Protein AF-A0A817TRG4-F1 (afdb_monomer_lite)

Secondary structure (DSSP, 8-state):
-HHHHHHHHHHHHHHHHHHHHHHHHHHHHHHHHHHHHHHHHHHSSHHHHHHHHHHHHHHHHHHHHHHHHHHHHHHHHHHHHHHHHHHHHHHHHHHHHHTSS--HHHHHHHHHHHHHHHHHHHHHHHHHHHHHHHHHHHHHHHHHHHHHHHHHHHHHHHHHHHHHHHHHHHHHHHHHHHHHHHHHHHHHHHHHHHHHHHHTT----S--SHHHHHHHHHHHHHHHHHHHHHHHHHHHH-GGGHHHHHHHHHHHHHHHHHHHHS-----

Organism: NCBI:txid392032

Structure (mmCIF, N/CA/C/O backbone):
data_AF-A0A817TRG4-F1
#
_entry.id   AF-A0A817TRG4-F1
#
loop_
_atom_site.group_PDB
_atom_site.id
_atom_site.type_symbol
_atom_site.label_atom_id
_atom_site.label_alt_id
_atom_site.label_comp_id
_atom_site.label_asym_id
_atom_site.label_entity_id
_atom_site.label_seq_id
_atom_site.pdbx_PDB_ins_code
_atom_site.Cartn_x
_atom_site.Cartn_y
_atom_site.Cartn_z
_atom_site.occupancy
_atom_site.B_iso_or_equiv
_atom_site.auth_seq_id
_atom_site.auth_comp_id
_atom_site.auth_asym_id
_atom_site.auth_atom_id
_atom_site.pdbx_PDB_model_num
ATOM 1 N N . MET A 1 1 ? 25.490 7.083 -50.300 1.00 56.09 1 MET A N 1
ATOM 2 C CA . MET A 1 1 ? 26.191 7.504 -49.063 1.00 56.09 1 MET A CA 1
ATOM 3 C C . MET A 1 1 ? 25.331 8.411 -48.185 1.00 56.09 1 MET A C 1
ATOM 5 O O . MET A 1 1 ? 25.447 8.331 -46.971 1.00 56.09 1 MET A O 1
ATOM 9 N N . GLU A 1 2 ? 24.409 9.188 -48.754 1.00 65.12 2 GLU A N 1
ATOM 10 C CA . GLU A 1 2 ? 23.577 10.146 -48.005 1.00 65.12 2 GLU A CA 1
ATOM 11 C C . GLU A 1 2 ? 22.639 9.513 -46.962 1.00 65.12 2 GLU A C 1
ATOM 13 O O . GLU A 1 2 ? 22.573 10.005 -45.844 1.00 65.12 2 GLU A O 1
ATOM 18 N N . GLY A 1 3 ? 21.996 8.375 -47.255 1.00 79.38 3 GLY A N 1
ATOM 19 C CA . GLY A 1 3 ? 21.096 7.727 -46.283 1.00 79.38 3 GLY A CA 1
ATOM 20 C C . GLY A 1 3 ? 21.792 7.198 -45.019 1.00 79.38 3 GLY A C 1
ATOM 21 O O . GLY A 1 3 ? 21.270 7.350 -43.929 1.00 79.38 3 GLY A O 1
ATOM 22 N N . GLN A 1 4 ? 23.011 6.655 -45.135 1.00 77.00 4 GLN A N 1
ATOM 23 C CA . GLN A 1 4 ? 23.788 6.220 -43.957 1.00 77.00 4 GLN A CA 1
ATOM 24 C C . GLN A 1 4 ? 24.283 7.412 -43.132 1.00 77.00 4 GLN A C 1
ATOM 26 O O . GLN A 1 4 ? 24.349 7.333 -41.911 1.00 77.00 4 GLN A O 1
ATOM 31 N N . LEU A 1 5 ? 24.610 8.526 -43.794 1.00 81.50 5 LEU A N 1
ATOM 32 C CA . LEU A 1 5 ? 24.930 9.778 -43.113 1.00 81.50 5 LEU A CA 1
ATOM 33 C C . LEU A 1 5 ? 23.709 10.349 -42.383 1.00 81.50 5 LEU A C 1
ATOM 35 O O . LEU A 1 5 ? 23.876 10.922 -41.311 1.00 81.50 5 LEU A O 1
ATOM 39 N N . ALA A 1 6 ? 22.502 10.185 -42.930 1.00 88.88 6 ALA A N 1
ATOM 40 C CA . ALA A 1 6 ? 21.261 10.581 -42.271 1.00 88.88 6 ALA A CA 1
ATOM 41 C C . ALA A 1 6 ? 20.956 9.699 -41.049 1.00 88.88 6 ALA A C 1
ATOM 43 O O . ALA A 1 6 ? 20.702 10.234 -39.975 1.00 88.88 6 ALA A O 1
ATOM 44 N N . ASP A 1 7 ? 21.081 8.375 -41.172 1.00 89.19 7 ASP A N 1
ATOM 45 C CA . ASP A 1 7 ? 20.843 7.439 -40.065 1.00 89.19 7 ASP A CA 1
ATOM 46 C C . ASP A 1 7 ? 21.807 7.685 -38.893 1.00 89.19 7 ASP A C 1
ATOM 48 O O . ASP A 1 7 ? 21.381 7.786 -37.744 1.00 89.19 7 ASP A O 1
ATOM 52 N N . ILE A 1 8 ? 23.100 7.882 -39.184 1.00 91.31 8 ILE A N 1
ATOM 53 C CA . ILE A 1 8 ? 24.114 8.206 -38.166 1.00 91.31 8 ILE A CA 1
ATOM 54 C C . ILE A 1 8 ? 23.831 9.567 -37.516 1.00 91.31 8 ILE A C 1
ATOM 56 O O . ILE A 1 8 ? 24.078 9.746 -36.324 1.00 91.31 8 ILE A O 1
ATOM 60 N N . ARG A 1 9 ? 23.309 10.544 -38.270 1.00 91.75 9 ARG A N 1
ATOM 61 C CA . ARG A 1 9 ? 22.909 11.843 -37.706 1.00 91.75 9 ARG A CA 1
ATOM 62 C C . ARG A 1 9 ? 21.724 11.700 -36.757 1.00 91.75 9 ARG A C 1
ATOM 64 O O . ARG A 1 9 ? 21.787 12.253 -35.666 1.00 91.75 9 ARG A O 1
ATOM 71 N N . ILE A 1 10 ? 20.712 10.920 -37.128 1.00 94.06 10 ILE A N 1
ATOM 72 C CA . ILE A 1 10 ? 19.535 10.664 -36.289 1.00 94.06 10 ILE A CA 1
ATOM 73 C C . ILE A 1 10 ? 19.929 9.894 -35.023 1.00 94.06 10 ILE A C 1
ATOM 75 O O . ILE A 1 10 ? 19.506 10.244 -33.926 1.00 94.06 10 ILE A O 1
ATOM 79 N N . GLU A 1 11 ? 20.769 8.864 -35.140 1.00 93.81 11 GLU A N 1
ATOM 80 C CA . GLU A 1 11 ? 21.253 8.110 -33.980 1.00 93.81 11 GLU A CA 1
ATOM 81 C C . GLU A 1 11 ? 22.094 8.991 -33.052 1.00 93.81 11 GLU A C 1
ATOM 83 O O . GLU A 1 11 ? 21.906 8.964 -31.836 1.00 93.81 11 GLU A O 1
ATOM 88 N N . ARG A 1 12 ? 22.954 9.848 -33.617 1.00 94.69 12 ARG A N 1
ATOM 89 C CA . ARG A 1 12 ? 23.687 10.861 -32.853 1.00 94.69 12 ARG A CA 1
ATOM 90 C C . ARG A 1 12 ? 22.734 11.805 -32.120 1.00 94.69 12 ARG A C 1
ATOM 92 O O . ARG A 1 12 ? 22.958 12.069 -30.945 1.00 94.69 12 ARG A O 1
ATOM 99 N N . GLU A 1 13 ? 21.695 12.310 -32.776 1.00 95.75 13 GLU A N 1
ATOM 100 C CA . GLU A 1 13 ? 20.703 13.199 -32.156 1.00 95.75 13 GLU A CA 1
ATOM 101 C C . GLU A 1 13 ? 19.926 12.500 -31.033 1.00 95.75 13 GLU A C 1
ATOM 103 O O . GLU A 1 13 ? 19.762 13.072 -29.957 1.00 95.75 13 GLU A O 1
ATOM 108 N N . ASN A 1 14 ? 19.541 11.237 -31.223 1.00 95.44 14 ASN A N 1
ATOM 109 C CA . ASN A 1 14 ? 18.873 10.438 -30.195 1.00 95.44 14 ASN A CA 1
ATOM 110 C C . ASN A 1 14 ? 19.787 10.148 -28.997 1.00 95.44 14 ASN A C 1
ATOM 112 O O . ASN A 1 14 ? 19.352 10.241 -27.851 1.00 95.44 14 ASN A O 1
ATOM 116 N N . LEU A 1 15 ? 21.059 9.814 -29.236 1.00 95.62 15 LEU A N 1
ATOM 117 C CA . LEU A 1 15 ? 22.039 9.613 -28.166 1.00 95.62 15 LEU A CA 1
ATOM 118 C C . LEU A 1 15 ? 22.300 10.909 -27.398 1.00 95.62 15 LEU A C 1
ATOM 120 O O . LEU A 1 15 ? 22.398 10.872 -26.174 1.00 95.62 15 LEU A O 1
ATOM 124 N N . LEU A 1 16 ? 22.356 12.050 -28.090 1.00 96.31 16 LEU A N 1
ATOM 125 C CA . LEU A 1 16 ? 22.457 13.360 -27.449 1.00 96.31 16 LEU A CA 1
ATOM 126 C C . LEU A 1 16 ? 21.212 13.668 -26.605 1.00 96.31 16 LEU A C 1
ATOM 128 O O . LEU A 1 16 ? 21.353 14.120 -25.474 1.00 96.31 16 LEU A O 1
ATOM 132 N N . ALA A 1 17 ? 20.008 13.375 -27.101 1.00 96.19 17 ALA A N 1
ATOM 133 C CA . ALA A 1 17 ? 18.773 13.558 -26.339 1.00 96.19 17 ALA A CA 1
ATOM 134 C C . ALA A 1 17 ? 18.732 12.673 -25.080 1.00 96.19 17 ALA A C 1
ATOM 136 O O . ALA A 1 17 ? 18.403 13.153 -23.996 1.00 96.19 17 ALA A O 1
ATOM 137 N N . ASN A 1 18 ? 19.130 11.403 -25.202 1.00 95.81 18 ASN A N 1
ATOM 138 C CA . ASN A 1 18 ? 19.206 10.474 -24.074 1.00 95.81 18 ASN A CA 1
ATOM 139 C C . ASN A 1 18 ? 20.271 10.888 -23.052 1.00 95.81 18 ASN A C 1
ATOM 141 O O . ASN A 1 18 ? 20.043 10.754 -21.852 1.00 95.81 18 ASN A O 1
ATOM 145 N N . LEU A 1 19 ? 21.417 11.403 -23.510 1.00 97.25 19 LEU A N 1
ATOM 146 C CA . LEU A 1 19 ? 22.462 11.927 -22.634 1.00 97.25 19 LEU A CA 1
ATOM 147 C C . LEU A 1 19 ? 21.944 13.121 -21.825 1.00 97.25 19 LEU A C 1
ATOM 149 O O . LEU A 1 19 ? 22.063 13.116 -20.605 1.00 97.25 19 LEU A O 1
ATOM 153 N N . VAL A 1 20 ? 21.300 14.087 -22.487 1.00 97.75 20 VAL A N 1
ATOM 154 C CA . VAL A 1 20 ? 20.698 15.253 -21.821 1.00 97.75 20 VAL A CA 1
ATOM 155 C C . VAL A 1 20 ? 19.635 14.826 -20.804 1.00 97.75 20 VAL A C 1
ATOM 157 O O . VAL A 1 20 ? 19.532 15.411 -19.726 1.00 97.75 20 VAL A O 1
ATOM 160 N N . GLU A 1 21 ? 18.838 13.802 -21.107 1.00 96.94 21 GLU A N 1
ATOM 161 C CA . GLU A 1 21 ? 17.842 13.292 -20.162 1.00 96.94 21 GLU A CA 1
ATOM 162 C C . GLU A 1 21 ? 18.486 12.586 -18.958 1.00 96.94 21 GLU A C 1
ATOM 164 O O . GLU A 1 21 ? 18.075 12.809 -17.819 1.00 96.94 21 GLU A O 1
ATOM 169 N N . ALA A 1 22 ? 19.542 11.799 -19.176 1.00 96.94 22 ALA A N 1
ATOM 170 C CA . ALA A 1 22 ? 20.312 11.193 -18.093 1.00 96.94 22 ALA A CA 1
ATOM 171 C C . ALA A 1 22 ? 20.972 12.257 -17.197 1.00 96.94 22 ALA A C 1
ATOM 173 O O . ALA A 1 22 ? 20.921 12.143 -15.973 1.00 96.94 22 ALA A O 1
ATOM 174 N N . GLU A 1 23 ? 21.523 13.326 -17.779 1.00 97.19 23 GLU A N 1
ATOM 175 C CA . GLU A 1 23 ? 22.081 14.464 -17.037 1.00 97.19 23 GLU A CA 1
ATOM 176 C C . GLU A 1 23 ? 21.020 15.149 -16.166 1.00 97.19 23 GLU A C 1
ATOM 178 O O . GLU A 1 23 ? 21.258 15.391 -14.981 1.00 97.19 23 GLU A O 1
ATOM 183 N N . LYS A 1 24 ? 19.811 15.385 -16.695 1.00 97.56 24 LYS A N 1
ATOM 184 C CA . LYS A 1 24 ? 18.692 15.922 -15.899 1.00 97.56 24 LYS A CA 1
ATOM 185 C C . LYS A 1 24 ? 18.326 15.009 -14.733 1.00 97.56 24 LYS A C 1
ATOM 187 O O . LYS A 1 24 ? 18.084 15.497 -13.627 1.00 97.56 24 LYS A O 1
ATOM 192 N N . GLN A 1 25 ? 18.281 13.697 -14.958 1.00 96.81 25 GLN A N 1
ATOM 193 C CA . GLN A 1 25 ? 17.985 12.731 -13.900 1.00 96.81 25 GLN A CA 1
ATOM 194 C C . GLN A 1 25 ? 19.071 12.726 -12.821 1.00 96.81 25 GLN A C 1
ATOM 196 O O . GLN A 1 25 ? 18.738 12.716 -11.635 1.00 96.81 25 GLN A O 1
ATOM 201 N N . ILE A 1 26 ? 20.349 12.791 -13.207 1.00 97.44 26 ILE A N 1
ATOM 202 C CA . ILE A 1 26 ? 21.472 12.911 -12.269 1.00 97.44 26 ILE A CA 1
ATOM 203 C C . ILE A 1 26 ? 21.318 14.182 -11.428 1.00 97.44 26 ILE A C 1
ATOM 205 O O . ILE A 1 26 ? 21.269 14.082 -10.202 1.00 97.44 26 ILE A O 1
ATOM 209 N N . MET A 1 27 ? 21.124 15.348 -12.056 1.00 98.00 27 MET A N 1
ATOM 210 C CA . MET A 1 27 ? 20.944 16.617 -11.334 1.00 98.00 27 MET A CA 1
ATOM 211 C C . MET A 1 27 ? 19.746 16.579 -10.375 1.00 98.00 27 MET A C 1
ATOM 213 O O . MET A 1 27 ? 19.803 17.100 -9.259 1.00 98.00 27 MET A O 1
ATOM 217 N N . PHE A 1 28 ? 18.647 15.942 -10.781 1.00 98.12 28 PHE A N 1
ATOM 218 C CA . PHE A 1 28 ? 17.474 15.777 -9.928 1.00 98.12 28 PHE A CA 1
ATOM 219 C C . PHE A 1 28 ? 17.776 14.928 -8.685 1.00 98.12 28 PHE A C 1
ATOM 221 O O . PHE A 1 28 ? 17.392 15.296 -7.570 1.00 98.12 28 PHE A O 1
ATOM 228 N N . TRP A 1 29 ? 18.482 13.808 -8.853 1.00 98.38 29 TRP A N 1
ATOM 229 C CA . TRP A 1 29 ? 18.887 12.954 -7.737 1.00 98.38 29 TRP A CA 1
ATOM 230 C C . TRP A 1 29 ? 19.906 13.631 -6.826 1.00 98.38 29 TRP A C 1
ATOM 232 O O . TRP A 1 29 ? 19.770 13.544 -5.606 1.00 98.38 29 TRP A O 1
ATOM 242 N N . GLU A 1 30 ? 20.862 14.369 -7.381 1.00 97.88 30 GLU A N 1
ATOM 243 C CA . GLU A 1 30 ? 21.797 15.185 -6.606 1.00 97.88 30 GLU A CA 1
ATOM 244 C C . GLU A 1 30 ? 21.058 16.218 -5.757 1.00 97.88 30 GLU A C 1
ATOM 246 O O . GLU A 1 30 ? 21.314 16.327 -4.555 1.00 97.88 30 GLU A O 1
ATOM 251 N N . ARG A 1 31 ? 20.066 16.914 -6.332 1.00 98.00 31 ARG A N 1
ATOM 252 C CA . ARG A 1 31 ? 19.248 17.871 -5.580 1.00 98.00 31 ARG A CA 1
ATOM 253 C C . ARG A 1 31 ? 18.453 17.193 -4.466 1.00 98.00 31 ARG A C 1
ATOM 255 O O . ARG A 1 31 ? 18.403 17.726 -3.359 1.00 98.00 31 ARG A O 1
ATOM 262 N N . LYS A 1 32 ? 17.865 16.020 -4.723 1.00 97.94 32 LYS A N 1
ATOM 263 C CA . LYS A 1 32 ? 17.172 15.228 -3.691 1.00 97.94 32 LYS A CA 1
ATOM 264 C C . LYS A 1 32 ? 18.105 14.824 -2.552 1.00 97.94 32 LYS A C 1
ATOM 266 O O . LYS A 1 32 ? 17.742 14.982 -1.388 1.00 97.94 32 LYS A O 1
ATOM 271 N N . ILE A 1 33 ? 19.298 14.324 -2.874 1.00 97.31 33 ILE A N 1
ATOM 272 C CA . ILE A 1 33 ? 20.301 13.925 -1.880 1.00 97.31 33 ILE A CA 1
ATOM 273 C C . ILE A 1 33 ? 20.736 15.137 -1.056 1.00 97.31 33 ILE A C 1
ATOM 275 O O . ILE A 1 33 ? 20.844 15.041 0.165 1.00 97.31 33 ILE A O 1
ATOM 279 N N . GLN A 1 34 ? 20.954 16.278 -1.707 1.00 97.62 34 GLN A N 1
ATOM 280 C CA . GLN A 1 34 ? 21.345 17.509 -1.037 1.00 97.62 34 GLN A CA 1
ATOM 281 C C . GLN A 1 34 ? 20.272 17.986 -0.052 1.00 97.62 34 GLN A C 1
ATOM 283 O O . GLN A 1 34 ? 20.585 18.229 1.110 1.00 97.62 34 GLN A O 1
ATOM 288 N N . LEU A 1 35 ? 19.003 18.021 -0.469 1.00 97.50 35 LEU A N 1
ATOM 289 C CA . LEU A 1 35 ? 17.889 18.373 0.417 1.00 97.50 35 LEU A CA 1
ATOM 290 C C . LEU A 1 35 ? 17.779 17.416 1.610 1.00 97.50 35 LEU A C 1
ATOM 292 O O . LEU A 1 35 ? 17.585 17.860 2.738 1.00 97.50 35 LEU A O 1
ATOM 296 N N . ALA A 1 36 ? 17.951 16.111 1.391 1.00 96.12 36 ALA A N 1
ATOM 297 C CA . ALA A 1 36 ? 17.927 15.131 2.475 1.00 96.12 36 ALA A CA 1
ATOM 298 C C . ALA A 1 36 ? 19.075 15.345 3.480 1.00 96.12 36 ALA A C 1
ATOM 300 O O . ALA A 1 36 ? 18.868 15.228 4.689 1.00 96.12 36 ALA A O 1
ATOM 301 N N . LYS A 1 37 ? 20.277 15.692 3.001 1.00 96.75 37 LYS A N 1
ATOM 302 C CA . LYS A 1 37 ? 21.422 16.038 3.860 1.00 96.75 37 LYS A CA 1
ATOM 303 C C . LYS A 1 37 ? 21.168 17.318 4.652 1.00 96.75 37 LYS A C 1
ATOM 305 O O . LYS A 1 37 ? 21.438 17.337 5.849 1.00 96.75 37 LYS A O 1
ATOM 310 N N . GLU A 1 38 ? 20.628 18.350 4.008 1.00 95.44 38 GLU A N 1
ATOM 311 C CA . GLU A 1 38 ? 20.276 19.619 4.654 1.00 95.44 38 GLU A CA 1
ATOM 312 C C . GLU A 1 38 ? 19.223 19.400 5.746 1.00 95.44 38 GLU A C 1
ATOM 314 O O . GLU A 1 38 ? 19.452 19.775 6.894 1.00 95.44 38 GLU A O 1
ATOM 319 N N . MET A 1 39 ? 18.133 18.689 5.441 1.00 93.81 39 MET A N 1
ATOM 320 C CA . MET A 1 39 ? 17.105 18.333 6.426 1.00 93.81 39 MET A CA 1
ATOM 321 C C . MET A 1 39 ? 17.679 17.541 7.600 1.00 93.81 39 MET A C 1
ATOM 323 O O . MET A 1 39 ? 17.399 17.865 8.753 1.00 93.81 39 MET A O 1
ATOM 327 N N . LYS A 1 40 ? 18.522 16.536 7.327 1.00 93.19 40 LYS A N 1
ATOM 328 C CA . LYS A 1 40 ? 19.189 15.771 8.384 1.00 93.19 40 LYS A CA 1
ATOM 329 C C . LYS A 1 40 ? 20.055 16.675 9.259 1.00 93.19 40 LYS A C 1
ATOM 331 O O . LYS A 1 40 ? 19.938 16.616 10.473 1.00 93.19 40 LYS A O 1
ATOM 336 N N . SER A 1 41 ? 20.876 17.538 8.662 1.00 93.31 41 SER A N 1
ATOM 337 C CA . SER A 1 41 ? 21.731 18.464 9.415 1.00 93.31 41 SER A CA 1
ATOM 338 C C . SER A 1 41 ? 20.939 19.478 10.245 1.00 93.31 41 SER A C 1
ATOM 340 O O . SER A 1 41 ? 21.369 19.832 11.337 1.00 93.31 41 SER A O 1
ATOM 342 N N . ALA A 1 42 ? 19.767 19.908 9.768 1.00 91.12 42 ALA A N 1
ATOM 343 C CA . ALA A 1 42 ? 18.883 20.796 10.513 1.00 91.12 42 ALA A CA 1
ATOM 344 C C . ALA A 1 42 ? 18.304 20.096 11.752 1.00 91.12 42 ALA A C 1
ATOM 346 O O . ALA A 1 42 ? 18.291 20.678 12.835 1.00 91.12 42 ALA A O 1
ATOM 347 N N . VAL A 1 43 ? 17.891 18.832 11.619 1.00 89.31 43 VAL A N 1
ATOM 348 C CA . VAL A 1 43 ? 17.393 18.020 12.743 1.00 89.31 43 VAL A CA 1
ATOM 349 C C . VAL A 1 43 ? 18.517 17.637 13.712 1.00 89.31 43 VAL A C 1
ATOM 351 O O . VAL A 1 43 ? 18.330 17.692 14.926 1.00 89.31 43 VAL A O 1
ATOM 354 N N . ASP A 1 44 ? 19.694 17.289 13.191 1.00 91.50 44 ASP A N 1
ATOM 355 C CA . ASP A 1 44 ? 20.882 16.930 13.975 1.00 91.50 44 ASP A CA 1
ATOM 356 C C . ASP A 1 44 ? 21.608 18.152 14.564 1.00 91.50 44 ASP A C 1
ATOM 358 O O . ASP A 1 44 ? 22.572 17.993 15.313 1.00 91.50 44 ASP A O 1
ATOM 362 N N . SER A 1 45 ? 21.152 19.370 14.256 1.00 93.19 45 SER A N 1
ATOM 363 C CA . SER A 1 45 ? 21.691 20.592 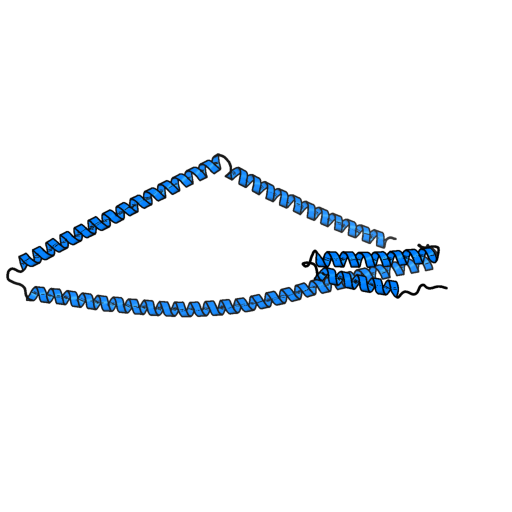14.847 1.00 93.19 45 SER A CA 1
ATOM 364 C C . SER A 1 45 ? 21.516 20.596 16.367 1.00 93.19 45 SER A C 1
ATOM 366 O O . SER A 1 45 ? 20.571 20.015 16.907 1.00 93.19 45 SER A O 1
ATOM 368 N N . GLU A 1 46 ? 22.406 21.295 17.075 1.00 89.00 46 GLU A N 1
ATOM 369 C CA . GLU A 1 46 ? 22.343 21.408 18.539 1.00 89.00 46 GLU A CA 1
ATOM 370 C C . GLU A 1 46 ? 20.978 21.945 19.006 1.00 89.00 46 GLU A C 1
ATOM 372 O O . GLU A 1 46 ? 20.436 21.488 20.012 1.00 89.00 46 GLU A O 1
ATOM 377 N N . THR A 1 47 ? 20.391 22.867 18.236 1.00 88.19 47 THR A N 1
ATOM 378 C CA . THR A 1 47 ? 19.059 23.425 18.486 1.00 88.19 47 THR A CA 1
ATOM 379 C C . THR A 1 47 ? 17.969 22.363 18.326 1.00 88.19 47 THR A C 1
ATOM 381 O O . THR A 1 47 ? 17.192 22.159 19.257 1.00 88.19 47 THR A O 1
ATOM 384 N N . GLY A 1 48 ? 17.957 21.620 17.211 1.00 88.19 48 GLY A N 1
ATOM 385 C CA . GLY A 1 48 ? 16.977 20.555 16.963 1.00 88.19 48 GLY A CA 1
ATOM 386 C C . GLY A 1 48 ? 17.071 19.411 17.978 1.00 88.19 48 GLY A C 1
ATOM 387 O O . GLY A 1 48 ? 16.069 18.988 18.558 1.00 88.19 48 GLY A O 1
ATOM 388 N N . GLN A 1 49 ? 18.286 18.961 18.296 1.00 93.19 49 GLN A N 1
ATOM 389 C CA . GLN A 1 49 ? 18.515 17.964 19.347 1.00 93.19 49 GLN A CA 1
ATOM 390 C C . GLN A 1 49 ? 18.171 18.501 20.745 1.00 93.19 49 GLN A C 1
ATOM 392 O O . GLN A 1 49 ? 17.725 17.745 21.611 1.00 93.19 49 GLN A O 1
ATOM 397 N N . GLY A 1 50 ? 18.359 19.799 20.992 1.00 93.81 50 GLY A N 1
ATOM 398 C CA . GLY A 1 50 ? 17.918 20.484 22.207 1.00 93.81 50 GLY A CA 1
ATOM 399 C C . GLY A 1 50 ? 16.403 20.408 22.398 1.00 93.81 50 GLY A C 1
ATOM 400 O O . GLY A 1 50 ? 15.943 19.969 23.453 1.00 93.81 50 GLY A O 1
ATOM 401 N N . GLU A 1 51 ? 15.634 20.742 21.362 1.00 93.62 51 GLU A N 1
ATOM 402 C CA . GLU A 1 51 ? 14.169 20.658 21.371 1.00 93.62 51 GLU A CA 1
ATOM 403 C C . GLU A 1 51 ? 13.681 19.218 21.571 1.00 93.62 51 GLU A C 1
ATOM 405 O O . GLU A 1 51 ? 12.838 18.966 22.433 1.00 93.62 51 GLU A O 1
ATOM 410 N N . ILE A 1 52 ? 14.272 18.245 20.866 1.00 93.38 52 ILE A N 1
ATOM 411 C CA . ILE A 1 52 ? 13.944 16.820 21.037 1.00 93.38 52 ILE A CA 1
ATOM 412 C C . ILE A 1 52 ? 14.210 16.366 22.480 1.00 93.38 52 ILE A C 1
ATOM 414 O O . ILE A 1 52 ? 13.398 15.645 23.067 1.00 93.38 52 ILE A O 1
ATOM 418 N N . ARG A 1 53 ? 15.335 16.777 23.080 1.00 95.81 53 ARG A N 1
ATOM 419 C CA . ARG A 1 53 ? 15.657 16.465 24.484 1.00 95.81 53 ARG A CA 1
ATOM 420 C C . ARG A 1 53 ? 14.660 17.111 25.450 1.00 95.81 53 ARG A C 1
ATOM 422 O O . ARG A 1 53 ? 14.207 16.435 26.374 1.00 95.81 53 ARG A O 1
ATOM 429 N N . ALA A 1 54 ? 14.274 18.365 25.216 1.00 96.00 54 ALA A N 1
ATOM 430 C CA . ALA A 1 54 ? 13.270 19.062 26.018 1.00 96.00 54 ALA A CA 1
ATOM 431 C C . ALA A 1 54 ? 11.902 18.366 25.941 1.00 96.00 54 ALA A C 1
ATOM 433 O O . ALA A 1 54 ? 11.296 18.080 26.974 1.00 96.00 54 ALA A O 1
ATOM 434 N N . MET A 1 55 ? 11.460 17.991 24.737 1.00 96.81 55 MET A N 1
ATOM 435 C CA . MET A 1 55 ? 10.223 17.234 24.540 1.00 96.81 55 MET A CA 1
ATOM 436 C C . MET A 1 55 ? 10.258 15.881 25.257 1.00 96.81 55 MET A C 1
ATOM 438 O O . MET A 1 55 ? 9.295 15.522 25.929 1.00 96.81 55 MET A O 1
ATOM 442 N N . LYS A 1 56 ? 11.371 15.138 25.176 1.00 97.19 56 LYS A N 1
ATOM 443 C CA . LYS A 1 56 ? 11.532 13.867 25.906 1.00 97.19 56 LYS A CA 1
ATOM 444 C C . LYS A 1 56 ? 11.430 14.054 27.420 1.00 97.19 56 LYS A C 1
ATOM 446 O O . LYS A 1 56 ? 10.791 13.245 28.090 1.00 97.19 56 LYS A O 1
ATOM 451 N N . SER A 1 57 ? 12.038 15.113 27.954 1.00 97.50 57 SER A N 1
ATOM 452 C CA . SER A 1 57 ? 11.948 15.441 29.378 1.00 97.50 57 SER A CA 1
ATOM 453 C C . SER A 1 57 ? 10.513 15.776 29.791 1.00 97.50 57 SER A C 1
ATOM 455 O O . SER A 1 57 ? 10.039 15.268 30.807 1.00 97.50 57 SER A O 1
ATOM 457 N N . GLU A 1 58 ? 9.790 16.549 28.977 1.00 97.75 58 GLU A N 1
ATOM 458 C CA . GLU A 1 58 ? 8.391 16.888 29.246 1.00 97.75 58 GLU A CA 1
ATOM 459 C C . GLU A 1 58 ? 7.480 15.657 29.183 1.00 97.75 58 GLU A C 1
ATOM 461 O O . GLU A 1 58 ? 6.654 15.473 30.073 1.00 97.75 58 GLU A O 1
ATOM 466 N N . ILE A 1 59 ? 7.673 14.762 28.206 1.00 97.81 59 ILE A N 1
ATOM 467 C CA . ILE A 1 59 ? 6.946 13.485 28.130 1.00 97.81 59 ILE A CA 1
ATOM 468 C C . ILE A 1 59 ? 7.156 12.681 29.414 1.00 97.81 59 ILE A C 1
ATOM 470 O O . ILE A 1 59 ? 6.187 12.211 30.008 1.00 97.81 59 ILE A O 1
ATOM 474 N N . HIS A 1 60 ? 8.399 12.564 29.883 1.00 98.31 60 HIS A N 1
ATOM 475 C CA . HIS A 1 60 ? 8.683 11.854 31.125 1.00 98.31 60 HIS A CA 1
ATOM 476 C C . HIS A 1 60 ? 8.027 12.534 32.337 1.00 98.31 60 HIS A C 1
ATOM 478 O O . HIS A 1 60 ? 7.411 11.872 33.171 1.00 98.31 60 HIS A O 1
ATOM 484 N N . ARG A 1 61 ? 8.074 13.870 32.408 1.00 98.25 61 ARG A N 1
ATOM 485 C CA . ARG A 1 61 ? 7.400 14.646 33.459 1.00 98.25 61 ARG A CA 1
ATOM 486 C C . ARG A 1 61 ? 5.890 14.401 33.460 1.00 98.25 61 ARG A C 1
ATOM 488 O O . ARG A 1 61 ? 5.296 14.208 34.522 1.00 98.25 61 ARG A O 1
ATOM 495 N N . MET A 1 62 ? 5.272 14.386 32.282 1.00 98.25 62 MET A N 1
ATOM 496 C CA . MET A 1 62 ? 3.850 14.097 32.115 1.00 98.25 62 MET A CA 1
ATOM 497 C C . MET A 1 62 ? 3.506 12.660 32.518 1.00 98.25 62 MET A C 1
ATOM 499 O O . MET A 1 62 ? 2.501 12.461 33.196 1.00 98.25 62 MET A O 1
ATOM 503 N N . GLN A 1 63 ? 4.348 11.679 32.181 1.00 98.06 63 GLN A N 1
ATOM 504 C CA . GLN A 1 63 ? 4.178 10.282 32.602 1.00 98.06 63 GLN A CA 1
ATOM 505 C C . GLN A 1 63 ? 4.209 10.142 34.128 1.00 98.06 63 GLN A C 1
ATOM 507 O O . GLN A 1 63 ? 3.298 9.561 34.713 1.00 98.06 63 GLN A O 1
ATOM 512 N N . VAL A 1 64 ? 5.194 10.753 34.793 1.00 98.25 64 VAL A N 1
ATOM 513 C CA . VAL A 1 64 ? 5.287 10.733 36.262 1.00 98.25 64 VAL A CA 1
ATOM 514 C C . VAL A 1 64 ? 4.063 11.394 36.900 1.00 98.25 64 VAL A C 1
ATOM 516 O O . VAL A 1 64 ? 3.491 10.864 37.854 1.00 98.25 64 VAL A O 1
ATOM 519 N N . ARG A 1 65 ? 3.616 12.539 36.370 1.00 97.94 65 ARG A N 1
ATOM 520 C CA . ARG A 1 65 ? 2.410 13.219 36.867 1.00 97.94 65 ARG A CA 1
ATOM 521 C C . ARG A 1 65 ? 1.154 12.371 36.672 1.00 97.94 65 ARG A C 1
ATOM 523 O O . ARG A 1 65 ? 0.291 12.362 37.548 1.00 97.94 65 ARG A O 1
ATOM 530 N N . TYR A 1 66 ? 1.052 11.660 35.554 1.00 98.06 66 TYR A N 1
ATOM 531 C CA . TYR A 1 66 ? -0.051 10.745 35.289 1.00 98.06 66 TYR A CA 1
ATOM 532 C C . TYR A 1 66 ? -0.097 9.606 36.316 1.00 98.06 66 TYR A C 1
ATOM 534 O O . TYR A 1 66 ? -1.142 9.375 36.920 1.00 98.06 66 TYR A O 1
ATOM 542 N N . GLU A 1 67 ? 1.038 8.967 36.610 1.00 98.06 67 GLU A N 1
ATOM 543 C CA . GLU A 1 67 ? 1.108 7.933 37.651 1.00 98.06 67 GLU A CA 1
ATOM 544 C C . GLU A 1 67 ? 0.725 8.466 39.039 1.00 98.06 67 GLU A C 1
ATOM 546 O O . GLU A 1 67 ? 0.031 7.794 39.805 1.00 98.06 67 GLU A O 1
ATOM 551 N N . GLN A 1 68 ? 1.147 9.688 39.378 1.00 97.81 68 GLN A N 1
ATOM 552 C CA . GLN A 1 68 ? 0.761 10.336 40.634 1.00 97.81 68 GLN A CA 1
ATOM 553 C C . GLN A 1 68 ? -0.750 10.573 40.714 1.00 97.81 68 GLN A C 1
ATOM 555 O O . GLN A 1 68 ? -1.353 10.290 41.751 1.00 97.81 68 GLN A O 1
ATOM 560 N N . LEU A 1 69 ? -1.365 11.057 39.630 1.00 98.25 69 LEU A N 1
ATOM 561 C CA . LEU A 1 69 ? -2.814 11.245 39.546 1.00 98.25 69 LEU A CA 1
ATOM 562 C C . LEU A 1 69 ? -3.560 9.916 39.687 1.00 98.25 69 LEU A C 1
ATOM 564 O O . LEU A 1 69 ? -4.553 9.861 40.408 1.00 98.25 69 LEU A O 1
ATOM 568 N N . LEU A 1 70 ? -3.051 8.840 39.085 1.00 97.69 70 LEU A N 1
ATOM 569 C CA . LEU A 1 70 ? -3.641 7.507 39.205 1.00 97.69 70 LEU A CA 1
ATOM 570 C C . LEU A 1 70 ? -3.632 7.018 40.664 1.00 97.69 70 LEU A C 1
ATOM 572 O O . LEU A 1 70 ? -4.652 6.577 41.189 1.00 97.69 70 LEU A O 1
ATOM 576 N N . ARG A 1 71 ? -2.506 7.192 41.371 1.00 97.88 71 ARG A N 1
ATOM 577 C CA . ARG A 1 71 ? -2.406 6.861 42.805 1.00 97.88 71 ARG A CA 1
ATOM 578 C C . ARG A 1 71 ? -3.342 7.713 43.665 1.00 97.88 71 ARG A C 1
ATOM 580 O O . ARG A 1 71 ? -3.915 7.210 44.631 1.00 97.88 71 ARG A O 1
ATOM 587 N N . GLN A 1 72 ? -3.501 8.998 43.340 1.00 97.81 72 GLN A N 1
ATOM 588 C CA . GLN A 1 72 ? -4.456 9.877 44.025 1.00 97.81 72 GLN A CA 1
ATOM 589 C C . GLN A 1 72 ? -5.902 9.439 43.780 1.00 97.81 72 GLN A C 1
ATOM 591 O O . GLN A 1 72 ? -6.693 9.421 44.721 1.00 97.81 72 GLN A O 1
ATOM 596 N N . GLN A 1 73 ? -6.233 9.039 42.551 1.00 97.69 73 GLN A N 1
ATOM 597 C CA . GLN A 1 73 ? -7.545 8.507 42.200 1.00 97.69 73 GLN A CA 1
ATOM 598 C C . GLN A 1 73 ? -7.845 7.215 42.970 1.00 97.69 73 GLN A C 1
ATOM 600 O O . GLN A 1 73 ? -8.908 7.110 43.576 1.00 97.69 73 GLN A O 1
ATOM 605 N N . GLU A 1 74 ? -6.908 6.265 43.025 1.00 97.06 74 GLU A N 1
ATOM 606 C CA . GLU A 1 74 ? -7.074 5.042 43.821 1.00 97.06 74 GLU A CA 1
ATOM 607 C C . GLU A 1 74 ? -7.292 5.339 45.306 1.00 97.06 74 GLU A C 1
ATOM 609 O O . GLU A 1 74 ? -8.148 4.728 45.947 1.00 97.06 74 GLU A O 1
ATOM 614 N N . LYS A 1 75 ? -6.532 6.287 45.866 1.00 97.75 75 LYS A N 1
ATOM 615 C CA . LYS A 1 75 ? -6.715 6.707 47.257 1.00 97.75 75 LYS A CA 1
ATOM 616 C C . LYS A 1 75 ? -8.114 7.284 47.478 1.00 97.75 75 LYS A C 1
ATOM 618 O O . LYS A 1 75 ? -8.773 6.895 48.436 1.00 97.75 75 LYS A O 1
ATOM 623 N N . LEU A 1 76 ? -8.578 8.156 46.582 1.00 97.44 76 LEU A N 1
ATOM 624 C CA . LEU A 1 76 ? -9.913 8.748 46.661 1.00 97.44 76 LEU A CA 1
ATOM 625 C C . LEU A 1 76 ? -11.011 7.676 46.600 1.00 97.44 76 LEU A C 1
ATOM 627 O O . LEU A 1 76 ? -11.979 7.755 47.351 1.00 97.44 76 LEU A O 1
ATOM 631 N N . ILE A 1 77 ? -10.847 6.660 45.746 1.00 97.19 77 ILE A N 1
ATOM 632 C CA . ILE A 1 77 ? -11.779 5.529 45.654 1.00 97.19 77 ILE A CA 1
ATOM 633 C C . ILE A 1 77 ? -11.822 4.763 46.981 1.00 97.19 77 ILE A C 1
ATOM 635 O O . ILE A 1 77 ? -12.908 4.555 47.515 1.00 97.19 77 ILE A O 1
ATOM 639 N N . ARG A 1 78 ? -10.670 4.430 47.575 1.00 97.81 78 ARG A N 1
ATOM 640 C CA . ARG A 1 78 ? -10.617 3.748 48.884 1.00 97.81 78 ARG A CA 1
ATOM 641 C C . ARG A 1 78 ? -11.235 4.593 50.008 1.00 97.81 78 ARG A C 1
ATOM 643 O O . ARG A 1 78 ? -11.980 4.083 50.846 1.00 97.81 78 ARG A O 1
ATOM 650 N N . ASP A 1 79 ? -10.967 5.898 50.029 1.00 97.00 79 ASP A N 1
ATOM 651 C CA . ASP A 1 79 ? -11.549 6.825 51.011 1.00 97.00 79 ASP A CA 1
ATOM 652 C C . ASP A 1 79 ? -13.080 6.942 50.836 1.00 97.00 79 ASP A C 1
ATOM 654 O O . ASP A 1 79 ? -13.834 7.020 51.813 1.00 97.00 79 ASP A O 1
ATOM 658 N N . MET A 1 80 ? -13.565 6.886 49.593 1.00 97.00 80 MET A N 1
ATOM 659 C CA . MET A 1 80 ? -14.991 6.842 49.274 1.00 97.00 80 MET A CA 1
ATOM 660 C C . MET A 1 80 ? -15.630 5.522 49.726 1.00 97.00 80 MET A C 1
ATOM 662 O O . MET A 1 80 ? -16.657 5.555 50.401 1.00 97.00 80 MET A O 1
ATOM 666 N N . GLU A 1 81 ? -15.020 4.374 49.425 1.00 96.00 81 GLU A N 1
ATOM 667 C CA . GLU A 1 81 ? -15.496 3.047 49.844 1.00 96.00 81 GLU A CA 1
ATOM 668 C C . GLU A 1 81 ? -15.606 2.940 51.369 1.00 96.00 81 GLU A C 1
ATOM 670 O O . GLU A 1 81 ? -16.634 2.519 51.904 1.00 96.00 81 GLU A O 1
ATOM 675 N N . THR A 1 82 ? -14.582 3.396 52.093 1.00 96.38 82 THR A N 1
ATOM 676 C CA . THR A 1 82 ? -14.604 3.411 53.563 1.00 96.38 82 THR A CA 1
ATOM 677 C C . THR A 1 82 ? -15.673 4.355 54.114 1.00 96.38 82 THR A C 1
ATOM 679 O O . THR A 1 82 ? -16.349 4.017 55.088 1.00 96.38 82 THR A O 1
ATOM 682 N N . SER A 1 83 ? -15.884 5.517 53.490 1.00 96.50 83 SER A N 1
ATOM 683 C CA . SER A 1 83 ? -16.943 6.456 53.879 1.00 96.50 83 SER A CA 1
ATOM 684 C C . SER A 1 83 ? -18.343 5.882 53.641 1.00 96.50 83 SER A C 1
ATOM 686 O O . SER A 1 83 ? -19.216 6.015 54.504 1.00 96.50 83 SER A O 1
ATOM 688 N N . VAL A 1 84 ? -18.556 5.197 52.514 1.00 95.81 84 VAL A N 1
ATOM 689 C CA . VAL A 1 84 ? -19.807 4.487 52.210 1.00 95.81 84 VAL A CA 1
ATOM 690 C C . VAL A 1 84 ? -20.039 3.362 53.217 1.00 95.81 84 VAL A C 1
ATOM 692 O O . VAL A 1 84 ? -21.103 3.322 53.829 1.00 95.81 84 VAL A O 1
ATOM 695 N N . SER A 1 85 ? -19.029 2.534 53.497 1.00 94.69 85 SER A N 1
ATOM 696 C CA . SER A 1 85 ? -19.118 1.457 54.493 1.00 94.69 85 SER A CA 1
ATOM 697 C C . SER A 1 85 ? -19.454 1.982 55.900 1.00 94.69 85 SER A C 1
ATOM 699 O O . SER A 1 85 ? -20.314 1.435 56.602 1.00 94.69 85 SER A O 1
ATOM 701 N N . ARG A 1 86 ? -18.849 3.106 56.316 1.00 94.50 86 ARG A N 1
ATOM 702 C CA . ARG A 1 86 ? -19.197 3.786 57.578 1.00 94.50 86 ARG A CA 1
ATOM 703 C C . ARG A 1 86 ? -20.645 4.261 57.582 1.00 94.50 86 ARG A C 1
ATOM 705 O O . ARG A 1 86 ? -21.347 4.047 58.569 1.00 94.50 86 ARG A O 1
ATOM 712 N N . ARG A 1 87 ? -21.107 4.885 56.493 1.00 93.69 87 ARG A N 1
ATOM 713 C CA . ARG A 1 87 ? -22.499 5.329 56.353 1.00 93.69 87 ARG A CA 1
ATOM 714 C C . ARG A 1 87 ? -23.466 4.150 56.434 1.00 93.69 87 ARG A C 1
ATOM 716 O O . ARG A 1 87 ? -24.459 4.255 57.144 1.00 93.69 87 ARG A O 1
ATOM 723 N N . GLU A 1 88 ? -23.180 3.043 55.760 1.00 90.69 88 GLU A N 1
ATOM 724 C CA . GLU A 1 88 ? -23.990 1.821 55.821 1.00 90.69 88 GLU A CA 1
ATOM 725 C C . GLU A 1 88 ? -24.042 1.246 57.234 1.00 90.69 88 GLU A C 1
ATOM 727 O O . GLU A 1 88 ? -25.115 0.881 57.711 1.00 90.69 88 GLU A O 1
ATOM 732 N N . THR A 1 89 ? -22.915 1.241 57.945 1.00 90.12 89 THR A N 1
ATOM 733 C CA . THR A 1 89 ? -22.860 0.801 59.344 1.00 90.12 89 THR A CA 1
ATOM 734 C C . THR A 1 89 ? -23.719 1.695 60.241 1.00 90.12 89 THR A C 1
ATOM 736 O O . THR A 1 89 ? -24.481 1.191 61.066 1.00 90.12 89 THR A O 1
ATOM 739 N N . ILE A 1 90 ? -23.643 3.021 60.065 1.00 88.50 90 ILE A N 1
ATOM 740 C CA . ILE A 1 90 ? -24.466 3.991 60.805 1.00 88.50 90 ILE A CA 1
ATOM 741 C C . ILE A 1 90 ? -25.949 3.809 60.478 1.00 88.50 90 ILE A C 1
ATOM 743 O O . ILE A 1 90 ? -26.760 3.777 61.398 1.00 88.50 90 ILE A O 1
ATOM 747 N N . LEU A 1 91 ? -26.307 3.669 59.199 1.00 85.38 91 LEU A N 1
ATOM 748 C CA . LEU A 1 91 ? -27.686 3.439 58.766 1.00 85.38 91 LEU A CA 1
ATOM 749 C C . LEU A 1 91 ? -28.228 2.137 59.345 1.00 85.38 91 LEU A C 1
ATOM 751 O O . LEU A 1 91 ? -29.290 2.147 59.950 1.00 85.38 91 LEU A O 1
ATOM 755 N N . THR A 1 92 ? -27.472 1.046 59.244 1.00 78.88 92 THR A N 1
ATOM 756 C CA . THR A 1 92 ? -27.858 -0.258 59.790 1.00 78.88 92 THR A CA 1
ATOM 757 C C . THR A 1 92 ? -28.05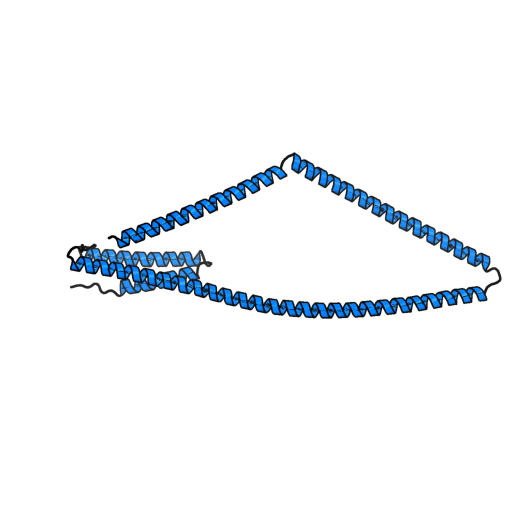6 -0.159 61.301 1.00 78.88 92 THR A C 1
ATOM 759 O O . THR A 1 92 ? -29.103 -0.542 61.814 1.00 78.88 92 THR A O 1
ATOM 762 N N . ARG A 1 93 ? -27.109 0.442 62.032 1.00 80.56 93 ARG A N 1
ATOM 763 C CA . ARG A 1 93 ? -27.228 0.670 63.480 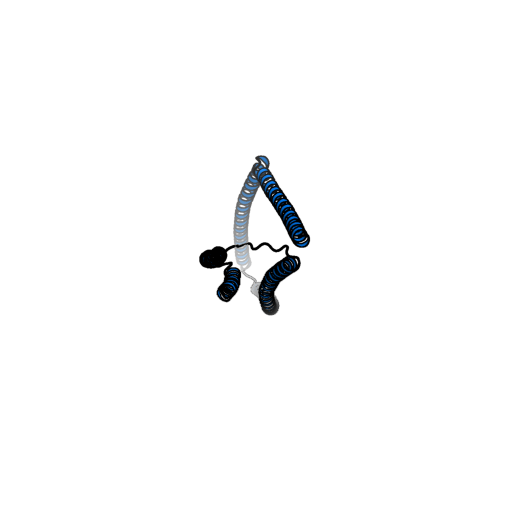1.00 80.56 93 ARG A CA 1
ATOM 764 C C . ARG A 1 93 ? -28.417 1.566 63.838 1.00 80.56 93 ARG A C 1
ATOM 766 O O . ARG A 1 93 ? -29.124 1.266 64.796 1.00 80.56 93 ARG A O 1
ATOM 773 N N . GLY A 1 94 ? -28.646 2.629 63.071 1.00 75.00 94 GLY A N 1
ATOM 774 C CA . GLY A 1 94 ? -29.780 3.536 63.223 1.00 75.00 94 GLY A CA 1
ATOM 775 C C . GLY A 1 94 ? -31.111 2.829 62.982 1.00 75.00 94 GLY A C 1
ATOM 776 O O . GLY A 1 94 ? -32.023 2.972 63.786 1.00 75.00 94 GLY A O 1
ATOM 777 N N . GLU A 1 95 ? -31.202 1.987 61.951 1.00 68.94 95 GLU A N 1
ATOM 778 C CA . GLU A 1 95 ? -32.360 1.133 61.682 1.00 68.94 95 GLU A CA 1
ATOM 779 C C . GLU A 1 95 ? -32.590 0.110 62.801 1.00 68.94 95 GLU A C 1
ATOM 781 O O . GLU A 1 95 ? -33.734 -0.113 63.188 1.00 68.94 95 GLU A O 1
ATOM 786 N N . PHE A 1 96 ? -31.535 -0.492 63.360 1.00 60.28 96 PHE A N 1
ATOM 787 C CA . PHE A 1 96 ? -31.648 -1.389 64.516 1.00 60.28 96 PHE A CA 1
ATOM 788 C C . PHE A 1 96 ? -32.112 -0.650 65.783 1.00 60.28 96 PHE A C 1
ATOM 790 O O . PHE A 1 96 ? -32.916 -1.194 66.537 1.00 60.28 96 PHE A O 1
ATOM 797 N N . GLN A 1 97 ? -31.673 0.595 66.000 1.00 61.03 97 GLN A N 1
ATOM 798 C CA . GLN A 1 97 ? -32.113 1.432 67.125 1.00 61.03 97 GLN A CA 1
ATOM 799 C C . GLN A 1 97 ? -33.540 1.980 66.947 1.00 61.03 97 GLN A C 1
ATOM 801 O O . GLN A 1 97 ? -34.279 2.054 67.923 1.00 61.03 97 GLN A O 1
ATOM 806 N N . GLN A 1 98 ? -33.968 2.297 65.718 1.00 56.91 98 GLN A N 1
ATOM 807 C CA . GLN A 1 98 ? -35.345 2.714 65.401 1.00 56.91 98 GLN A CA 1
ATOM 808 C C . GLN A 1 98 ? -36.357 1.556 65.427 1.00 56.91 98 GLN A C 1
ATOM 810 O O . GLN A 1 98 ? -37.561 1.795 65.503 1.00 56.91 98 GLN A O 1
ATOM 815 N N . LYS A 1 99 ? -35.898 0.298 65.351 1.00 53.66 99 LYS A N 1
ATOM 816 C CA . LYS A 1 99 ? -36.747 -0.910 65.330 1.00 53.66 99 LYS A CA 1
ATOM 817 C C . LYS A 1 99 ? -37.044 -1.508 66.711 1.00 53.66 99 LYS A C 1
ATOM 819 O O . LYS A 1 99 ? -37.646 -2.578 66.788 1.00 53.66 99 LYS A O 1
ATOM 824 N N . LEU A 1 100 ? -36.718 -0.804 67.791 1.00 49.84 100 LEU A N 1
ATOM 825 C CA . LEU A 1 100 ? -37.284 -1.045 69.118 1.00 49.84 100 LEU A CA 1
ATOM 826 C C . LEU A 1 100 ? -38.466 -0.076 69.317 1.00 49.84 100 LEU A C 1
ATOM 828 O O . LEU A 1 100 ? -38.212 1.113 69.465 1.00 49.84 100 LEU A O 1
ATOM 832 N N . PRO A 1 101 ? -39.748 -0.472 69.394 1.00 50.56 101 PRO A N 1
ATOM 833 C CA . PRO A 1 101 ? -40.466 -1.643 68.911 1.00 50.56 101 PRO A CA 1
ATOM 834 C C . PRO A 1 101 ? -41.727 -1.188 68.124 1.00 50.56 101 PRO A C 1
ATOM 836 O O . PRO A 1 101 ? -42.817 -1.152 68.677 1.00 50.56 101 PRO A O 1
ATOM 839 N N . GLN A 1 102 ? -41.629 -0.797 66.851 1.00 54.84 102 GLN A N 1
ATOM 840 C CA . GLN A 1 102 ? -42.806 -0.493 66.004 1.00 54.84 102 GLN A CA 1
ATOM 841 C C . GLN A 1 102 ? -42.337 -0.305 64.556 1.00 54.84 102 GLN A C 1
ATOM 843 O O . GLN A 1 102 ? -41.755 0.731 64.282 1.00 54.84 102 GLN A O 1
ATOM 848 N N . ASN A 1 103 ? -42.518 -1.285 63.648 1.00 56.34 103 ASN A N 1
ATOM 849 C CA . ASN A 1 103 ? -42.638 -1.064 62.181 1.00 56.34 103 ASN A CA 1
ATOM 850 C C . ASN A 1 103 ? -42.544 -2.337 61.312 1.00 56.34 103 ASN A C 1
ATOM 852 O O . ASN A 1 103 ? -41.636 -2.493 60.497 1.00 56.34 103 ASN A O 1
ATOM 856 N N . LYS A 1 104 ? -43.528 -3.242 61.385 1.00 58.84 104 LYS A N 1
ATOM 857 C CA . LYS A 1 104 ? -43.670 -4.288 60.346 1.00 58.84 104 LYS A CA 1
ATOM 858 C C . LYS A 1 104 ? -44.201 -3.720 59.016 1.00 58.84 104 LYS A C 1
ATOM 860 O O . LYS A 1 104 ? -43.744 -4.132 57.953 1.00 58.84 104 LYS A O 1
ATOM 865 N N . ALA A 1 105 ? -45.092 -2.728 59.070 1.00 60.25 105 ALA A N 1
ATOM 866 C CA . ALA A 1 105 ? -45.740 -2.147 57.889 1.00 60.25 105 ALA A CA 1
ATOM 867 C C . ALA A 1 105 ? -44.804 -1.269 57.030 1.00 60.25 105 ALA A C 1
ATOM 869 O O . ALA A 1 105 ? -44.808 -1.379 55.806 1.00 60.25 105 ALA A O 1
ATOM 870 N N . ILE A 1 106 ? -43.945 -0.443 57.646 1.00 62.91 106 ILE A N 1
ATOM 871 C CA . ILE A 1 106 ? -42.982 0.397 56.904 1.00 62.91 106 ILE A CA 1
ATOM 872 C C . ILE A 1 106 ? -41.873 -0.456 56.267 1.00 62.91 106 ILE A C 1
ATOM 874 O O . ILE A 1 106 ? -41.419 -0.171 55.158 1.00 62.91 106 ILE A O 1
ATOM 878 N N . MET A 1 107 ? -41.471 -1.553 56.918 1.00 61.59 107 MET A N 1
ATOM 879 C CA . MET A 1 107 ? -40.486 -2.477 56.353 1.00 61.59 107 MET A CA 1
ATOM 880 C C . MET A 1 107 ? -41.048 -3.216 55.129 1.00 61.59 107 MET A C 1
ATOM 882 O O . MET A 1 107 ? -40.364 -3.303 54.113 1.00 61.59 107 MET A O 1
ATOM 886 N N . GLN A 1 108 ? -42.310 -3.661 55.178 1.00 71.31 108 GLN A N 1
ATOM 887 C CA . GLN A 1 108 ? -42.993 -4.232 54.011 1.00 71.31 108 GLN A CA 1
ATOM 888 C C . GLN A 1 108 ? -43.129 -3.226 52.863 1.00 71.31 108 GLN A C 1
ATOM 890 O O . GLN A 1 108 ? -42.822 -3.575 51.726 1.00 71.31 108 GLN A O 1
ATOM 895 N N . SER A 1 109 ? -43.507 -1.971 53.133 1.00 74.62 109 SER A N 1
ATOM 896 C CA . SER A 1 109 ? -43.635 -0.962 52.069 1.00 74.62 109 SER A CA 1
ATOM 897 C C . SER A 1 109 ? -42.287 -0.612 51.424 1.00 74.62 109 SER A C 1
ATOM 899 O O . SER A 1 109 ? -42.211 -0.396 50.216 1.00 74.62 109 SER A O 1
ATOM 901 N N . THR A 1 110 ? -41.203 -0.621 52.202 1.00 78.25 110 THR A N 1
ATOM 902 C CA . THR A 1 110 ? -39.840 -0.367 51.709 1.00 78.25 110 THR A CA 1
ATOM 903 C C . THR A 1 110 ? -39.321 -1.524 50.858 1.00 78.25 110 THR A C 1
ATOM 905 O O . THR A 1 110 ? -38.717 -1.302 49.807 1.00 78.25 110 THR A O 1
ATOM 908 N N . VAL A 1 111 ? -39.583 -2.764 51.279 1.00 82.88 111 VAL A N 1
ATOM 909 C CA . VAL A 1 111 ? -39.268 -3.964 50.492 1.00 82.88 111 VAL A CA 1
ATOM 910 C C . VAL A 1 111 ? -40.071 -3.972 49.191 1.00 82.88 111 VAL A C 1
ATOM 912 O O . VAL A 1 111 ? -39.493 -4.204 48.132 1.00 82.88 111 VAL A O 1
ATOM 915 N N . GLN A 1 112 ? -41.357 -3.616 49.239 1.00 85.88 112 GLN A N 1
ATOM 916 C CA . GLN A 1 112 ? -42.200 -3.544 48.048 1.00 85.88 112 GLN A CA 1
ATOM 917 C C . GLN A 1 112 ? -41.682 -2.511 47.037 1.00 85.88 112 GLN A C 1
ATOM 919 O O . GLN A 1 112 ? -41.598 -2.818 45.851 1.00 85.88 112 GLN A O 1
ATOM 924 N N . LYS A 1 113 ? -41.254 -1.326 47.498 1.00 88.25 113 LYS A N 1
ATOM 925 C CA . LYS A 1 113 ? -40.630 -0.304 46.637 1.00 88.25 113 LYS A CA 1
ATOM 926 C C . LYS A 1 113 ? -39.345 -0.806 45.971 1.00 88.25 113 LYS A C 1
ATOM 928 O O . LYS A 1 113 ? -39.169 -0.641 44.767 1.00 88.25 113 LYS A O 1
ATOM 933 N N . LYS A 1 114 ? -38.475 -1.490 46.725 1.00 89.12 114 LYS A N 1
ATOM 934 C CA . LYS A 1 114 ? -37.250 -2.096 46.173 1.00 89.12 114 LYS A CA 1
ATOM 935 C C . LYS A 1 114 ? -37.561 -3.163 45.123 1.00 89.12 114 LYS A C 1
ATOM 937 O O . LYS A 1 114 ? -36.897 -3.202 44.094 1.00 89.12 114 LYS A O 1
ATOM 942 N N . ILE A 1 115 ? -38.581 -3.993 45.349 1.00 90.88 115 ILE A N 1
ATOM 943 C CA . ILE A 1 115 ? -39.037 -4.984 44.364 1.00 90.88 115 ILE A CA 1
ATOM 944 C C . ILE A 1 115 ? -39.515 -4.284 43.089 1.00 90.88 115 ILE A C 1
ATOM 946 O O . ILE A 1 115 ? -39.099 -4.672 42.001 1.00 90.88 115 ILE A O 1
ATOM 950 N N . THR A 1 116 ? -40.322 -3.225 43.199 1.00 92.75 116 THR A N 1
ATOM 951 C CA . THR A 1 116 ? -40.800 -2.486 42.019 1.00 92.75 116 THR A CA 1
ATOM 952 C C . THR A 1 116 ? -39.670 -1.787 41.262 1.00 92.75 116 THR A C 1
ATOM 954 O O . THR A 1 116 ? -39.669 -1.793 40.031 1.00 92.75 116 THR A O 1
ATOM 957 N N . ASP A 1 117 ? -38.677 -1.242 41.970 1.00 92.94 117 ASP A N 1
ATOM 958 C CA . ASP A 1 117 ? -37.502 -0.614 41.357 1.00 92.94 117 ASP A CA 1
ATOM 959 C C . ASP A 1 117 ? -36.622 -1.637 40.632 1.00 92.94 117 ASP A C 1
ATOM 961 O O . ASP A 1 117 ? -36.163 -1.376 39.519 1.00 92.94 117 ASP A O 1
ATOM 965 N N . LEU A 1 118 ? -36.415 -2.815 41.230 1.00 94.25 118 LEU A N 1
ATOM 966 C CA . LEU A 1 118 ? -35.691 -3.918 40.597 1.00 94.25 118 LEU A CA 1
ATOM 967 C C . LEU A 1 118 ? -36.442 -4.447 39.375 1.00 94.25 118 LEU A C 1
ATOM 969 O O . LEU A 1 118 ? -35.829 -4.652 38.336 1.00 94.25 118 LEU A O 1
ATOM 973 N N . GLN A 1 119 ? -37.766 -4.597 39.453 1.00 95.69 119 GLN A N 1
ATOM 974 C CA . GLN A 1 119 ? -38.589 -4.978 38.303 1.00 95.69 119 GLN A CA 1
ATOM 975 C C . GLN A 1 119 ? -38.511 -3.948 37.170 1.00 95.69 119 GLN A C 1
ATOM 977 O O . GLN A 1 119 ? -38.472 -4.332 36.003 1.00 95.69 119 GLN A O 1
ATOM 982 N N . ARG A 1 120 ? -38.473 -2.646 37.490 1.00 95.94 120 ARG A N 1
ATOM 983 C CA . ARG A 1 120 ? -38.257 -1.595 36.487 1.00 95.94 120 ARG A CA 1
ATOM 984 C C . ARG A 1 120 ? -36.872 -1.716 35.851 1.00 95.94 120 ARG A C 1
ATOM 986 O O . ARG A 1 120 ? -36.798 -1.741 34.630 1.00 95.94 120 ARG A O 1
ATOM 993 N N . LYS A 1 121 ? -35.815 -1.868 36.654 1.00 96.56 121 LYS A N 1
ATOM 994 C CA . LYS A 1 121 ? -34.448 -2.061 36.145 1.00 96.56 121 LYS A CA 1
ATOM 995 C C . LYS A 1 121 ? -34.321 -3.296 35.264 1.00 96.56 121 LYS A C 1
ATOM 997 O O . LYS A 1 121 ? -33.716 -3.207 34.211 1.00 96.56 121 LYS A O 1
ATOM 1002 N N . ILE A 1 122 ? -34.925 -4.419 35.655 1.00 96.25 122 ILE A N 1
ATOM 1003 C CA . ILE A 1 122 ? -34.941 -5.632 34.830 1.00 96.25 122 ILE A CA 1
ATOM 1004 C C . ILE A 1 122 ? -35.564 -5.322 33.468 1.00 96.25 122 ILE A C 1
ATOM 1006 O O . ILE A 1 122 ? -34.959 -5.659 32.461 1.00 96.25 122 ILE A O 1
ATOM 1010 N N . ARG A 1 123 ? -36.710 -4.624 33.426 1.00 96.81 123 ARG A N 1
ATOM 1011 C CA . ARG A 1 123 ? -37.354 -4.229 32.161 1.00 96.81 123 ARG A CA 1
ATOM 1012 C C . ARG A 1 123 ? -36.466 -3.326 31.302 1.00 96.81 123 ARG A C 1
ATOM 1014 O O . ARG A 1 123 ? -36.306 -3.596 30.116 1.00 96.81 123 ARG A O 1
ATOM 1021 N N . GLU A 1 124 ? -35.874 -2.294 31.898 1.00 96.88 124 GLU A N 1
ATOM 1022 C CA . GLU A 1 124 ? -34.963 -1.372 31.205 1.00 96.88 124 GLU A CA 1
ATOM 1023 C C . GLU A 1 124 ? -33.743 -2.113 30.641 1.00 96.88 124 GLU A C 1
ATOM 1025 O O . GLU A 1 124 ? -33.411 -1.960 29.470 1.00 96.88 124 GLU A O 1
ATOM 1030 N N . THR A 1 125 ? -33.114 -2.982 31.435 1.00 94.75 125 THR A N 1
ATOM 1031 C CA . THR A 1 125 ? -31.963 -3.777 30.991 1.00 94.75 125 THR A CA 1
ATOM 1032 C C . THR A 1 125 ? -32.349 -4.801 29.925 1.00 94.75 125 THR A C 1
ATOM 1034 O O . THR A 1 125 ? -31.590 -4.991 28.981 1.00 94.75 125 THR A O 1
ATOM 1037 N N . THR A 1 126 ? -33.526 -5.434 30.010 1.00 96.44 126 THR A N 1
ATOM 1038 C CA . THR A 1 126 ? -34.001 -6.336 28.945 1.00 96.44 126 THR A CA 1
ATOM 1039 C C . THR A 1 126 ? -34.284 -5.595 27.643 1.00 96.44 126 THR A C 1
ATOM 1041 O O . THR A 1 126 ? -34.007 -6.129 26.576 1.00 96.44 126 THR A O 1
ATOM 1044 N N . GLN A 1 127 ? -34.789 -4.361 27.717 1.00 97.31 127 GLN A N 1
ATOM 1045 C CA . GLN A 1 127 ? -34.991 -3.532 26.533 1.00 97.31 127 GLN A CA 1
ATOM 1046 C C . GLN A 1 127 ? -33.648 -3.154 25.895 1.00 97.31 127 GLN A C 1
ATOM 1048 O O . GLN A 1 127 ? -33.467 -3.358 24.700 1.00 97.31 127 GLN A O 1
ATOM 1053 N N . GLN A 1 128 ? -32.687 -2.685 26.696 1.00 97.06 128 GLN A N 1
ATOM 1054 C CA . GLN A 1 128 ? -31.337 -2.360 26.221 1.00 97.06 128 GLN A CA 1
ATOM 1055 C C . GLN A 1 128 ? -30.626 -3.575 25.615 1.00 97.06 128 GLN A C 1
ATOM 1057 O O . GLN A 1 128 ? -29.939 -3.442 24.608 1.00 97.06 128 GLN A O 1
ATOM 1062 N N . ALA A 1 129 ? -30.798 -4.763 26.203 1.00 95.69 129 ALA A N 1
ATOM 1063 C CA . ALA A 1 129 ? -30.262 -5.999 25.642 1.00 95.69 129 ALA A CA 1
ATOM 1064 C C . ALA A 1 129 ? -30.849 -6.285 24.250 1.00 95.69 129 ALA A C 1
ATOM 1066 O O . ALA A 1 129 ? -30.090 -6.580 23.335 1.00 95.69 129 ALA A O 1
ATOM 1067 N N . GLY A 1 130 ? -32.164 -6.114 24.067 1.00 97.62 130 GLY A N 1
ATOM 1068 C CA . GLY A 1 130 ? -32.808 -6.271 22.760 1.00 97.62 130 GLY A CA 1
ATOM 1069 C C . GLY A 1 130 ? -32.347 -5.240 21.722 1.00 97.62 130 GLY A C 1
ATOM 1070 O O . GLY A 1 130 ? -32.108 -5.591 20.570 1.00 97.62 130 GLY A O 1
ATOM 1071 N N . GLU A 1 131 ? -32.162 -3.979 22.124 1.00 97.50 131 GLU A N 1
ATOM 1072 C CA . GLU A 1 131 ? -31.620 -2.926 21.249 1.00 97.50 131 GLU A CA 1
ATOM 1073 C C . GLU A 1 131 ? -30.184 -3.249 20.801 1.00 97.50 131 GLU A C 1
ATOM 1075 O O . GLU A 1 131 ? -29.850 -3.112 19.623 1.00 97.50 131 GLU A O 1
ATOM 1080 N N . LEU A 1 132 ? -29.342 -3.737 21.719 1.00 96.62 132 LEU A N 1
ATOM 1081 C CA . LEU A 1 132 ? -27.978 -4.170 21.406 1.00 96.62 132 LEU A CA 1
ATOM 1082 C C . LEU A 1 132 ? -27.952 -5.417 20.514 1.00 96.62 132 LEU A C 1
ATOM 1084 O O . LEU A 1 132 ? -27.118 -5.497 19.616 1.00 96.62 132 LEU A O 1
ATOM 1088 N N . GLU A 1 133 ? -28.852 -6.378 20.728 1.00 97.19 133 GLU A N 1
ATOM 1089 C CA . GLU A 1 133 ? -28.995 -7.552 19.858 1.00 97.19 133 GLU A CA 1
ATOM 1090 C C . GLU A 1 133 ? -29.378 -7.147 18.430 1.00 97.19 133 GLU A C 1
ATOM 1092 O O . GLU A 1 133 ? -28.805 -7.672 17.475 1.00 97.19 133 GLU A O 1
ATOM 1097 N N . GLN A 1 134 ? -30.278 -6.171 18.275 1.00 97.62 134 GLN A N 1
ATOM 1098 C CA . GLN A 1 134 ? -30.663 -5.648 16.965 1.00 97.62 134 GLN A CA 1
ATOM 1099 C C . GLN A 1 134 ? -29.487 -4.966 16.252 1.00 97.62 134 GLN A C 1
ATOM 1101 O O . GLN A 1 134 ? -29.233 -5.258 15.084 1.00 97.62 134 GLN A O 1
ATOM 1106 N N . GLN A 1 135 ? -28.738 -4.109 16.953 1.00 97.81 135 GLN A N 1
ATOM 1107 C CA . GLN A 1 135 ? -27.536 -3.467 16.402 1.00 97.81 135 GLN A CA 1
ATOM 1108 C C . GLN A 1 135 ? -26.467 -4.491 16.014 1.00 97.81 135 GLN A C 1
ATOM 1110 O O . GLN A 1 135 ? -25.798 -4.355 14.994 1.00 97.81 135 GLN A O 1
ATOM 1115 N N . LEU A 1 136 ? -26.299 -5.537 16.824 1.00 96.81 136 LEU A N 1
ATOM 1116 C CA . LEU A 1 136 ? -25.332 -6.594 16.556 1.00 96.81 136 LEU A CA 1
ATOM 1117 C C . LEU A 1 136 ? -25.701 -7.382 15.293 1.00 96.81 136 LEU A C 1
ATOM 1119 O O . LEU A 1 136 ? -24.808 -7.783 14.547 1.00 96.81 136 LEU A O 1
ATOM 1123 N N . GLU A 1 137 ? -26.992 -7.588 15.036 1.00 97.25 137 GLU A N 1
ATOM 1124 C CA . GLU A 1 137 ? -27.453 -8.226 13.805 1.00 97.25 137 GLU A CA 1
ATOM 1125 C C . GLU A 1 137 ? -27.273 -7.320 12.578 1.00 97.25 137 GLU A C 1
ATOM 1127 O O . GLU A 1 137 ? -26.783 -7.786 11.552 1.00 97.25 137 GLU A O 1
ATOM 1132 N N . GLU A 1 138 ? -27.550 -6.019 12.702 1.00 97.56 138 GLU A N 1
ATOM 1133 C CA . GLU A 1 138 ? -27.270 -5.027 11.653 1.00 97.56 138 GLU A CA 1
ATOM 1134 C C . GLU A 1 138 ? -25.776 -5.009 11.288 1.00 97.56 138 GLU A C 1
ATOM 1136 O O . GLU A 1 138 ? -25.414 -5.192 10.126 1.00 97.56 138 GLU A O 1
ATOM 1141 N N . TYR A 1 139 ? -24.885 -4.948 12.284 1.00 97.25 139 TYR A N 1
ATOM 1142 C CA . TYR A 1 139 ? -23.440 -4.992 12.043 1.00 97.25 139 TYR A CA 1
ATOM 1143 C C . TYR A 1 139 ? -22.961 -6.292 11.391 1.00 97.25 139 TYR A C 1
ATOM 1145 O O . TYR A 1 139 ? -22.007 -6.273 10.610 1.00 97.25 139 TYR A O 1
ATOM 1153 N N . LYS A 1 140 ? -23.596 -7.434 11.680 1.00 97.44 140 LYS A N 1
ATOM 1154 C CA . LYS A 1 140 ? -23.279 -8.693 10.990 1.00 97.44 140 LYS A CA 1
ATOM 1155 C C . LYS A 1 140 ? -23.695 -8.654 9.524 1.00 97.44 140 LYS A C 1
ATOM 1157 O O . LYS A 1 140 ? -22.948 -9.162 8.686 1.00 97.44 140 LYS A O 1
ATOM 1162 N N . MET A 1 141 ? -24.858 -8.082 9.217 1.00 97.12 141 MET A N 1
ATOM 1163 C CA . MET A 1 141 ? -25.316 -7.922 7.837 1.00 97.12 141 MET A CA 1
ATOM 1164 C C . MET A 1 141 ? -24.364 -7.015 7.052 1.00 97.12 141 MET A C 1
ATOM 1166 O O . MET A 1 141 ? -23.884 -7.416 5.990 1.00 97.12 141 MET A O 1
ATOM 1170 N N . ASP A 1 142 ? -23.991 -5.869 7.623 1.00 97.25 142 ASP A N 1
ATOM 1171 C CA . ASP A 1 142 ? -23.016 -4.950 7.025 1.00 97.25 142 ASP A CA 1
ATOM 1172 C C . ASP A 1 142 ? -21.660 -5.631 6.804 1.00 97.25 142 ASP A C 1
ATOM 1174 O O . ASP A 1 142 ? -21.041 -5.509 5.743 1.00 97.25 142 ASP A O 1
ATOM 1178 N N . GLN A 1 143 ? -21.190 -6.408 7.787 1.00 96.38 143 GLN A N 1
ATOM 1179 C CA . GLN A 1 143 ? -19.946 -7.162 7.662 1.00 96.38 143 GLN A CA 1
ATOM 1180 C C . GLN A 1 143 ? -20.006 -8.159 6.497 1.00 96.38 143 GLN A C 1
ATOM 1182 O O . GLN A 1 143 ? -19.041 -8.264 5.736 1.00 96.38 143 GLN A O 1
ATOM 1187 N N . GLN A 1 144 ? -21.113 -8.888 6.339 1.00 97.38 144 GLN A N 1
ATOM 1188 C CA . GLN A 1 144 ? -21.294 -9.824 5.227 1.00 97.38 144 GLN A CA 1
ATOM 1189 C C . GLN A 1 144 ? -21.300 -9.103 3.877 1.00 97.38 144 GLN A C 1
ATOM 1191 O O . GLN A 1 144 ? -20.637 -9.562 2.944 1.00 97.38 144 GLN A O 1
ATOM 1196 N N . GLU A 1 145 ? -21.974 -7.956 3.778 1.00 97.69 145 GLU A N 1
ATOM 1197 C CA . GLU A 1 145 ? -21.982 -7.146 2.559 1.00 97.69 145 GLU A CA 1
ATOM 1198 C C . GLU A 1 145 ? -20.573 -6.642 2.212 1.00 97.69 145 GLU A C 1
ATOM 1200 O O . GLU A 1 145 ? -20.117 -6.766 1.071 1.00 97.69 145 GLU A O 1
ATOM 1205 N N . HIS A 1 146 ? -19.840 -6.123 3.198 1.00 97.12 146 HIS A N 1
ATOM 1206 C CA . HIS A 1 146 ? -18.469 -5.664 3.001 1.00 97.12 146 HIS A CA 1
ATOM 1207 C C . HIS A 1 146 ? -17.534 -6.794 2.569 1.00 97.12 146 HIS A C 1
ATOM 1209 O O . HIS A 1 146 ? -16.712 -6.592 1.672 1.00 97.12 146 HIS A O 1
ATOM 1215 N N . VAL A 1 147 ? -17.670 -7.990 3.148 1.00 97.94 147 VAL A N 1
ATOM 1216 C CA . VAL A 1 147 ? -16.898 -9.169 2.729 1.00 97.94 147 VAL A CA 1
ATOM 1217 C C . VAL A 1 147 ? -17.237 -9.557 1.288 1.00 97.94 147 VAL A C 1
ATOM 1219 O O . VAL A 1 147 ? -16.320 -9.773 0.491 1.00 97.94 147 VAL A O 1
ATOM 1222 N N . ALA A 1 148 ? -18.519 -9.584 0.914 1.00 97.75 148 ALA A N 1
ATOM 1223 C CA . ALA A 1 148 ? -18.936 -9.881 -0.456 1.00 97.75 148 ALA A CA 1
ATOM 1224 C C . ALA A 1 148 ? -18.331 -8.881 -1.457 1.00 97.75 148 ALA A C 1
ATOM 1226 O O . ALA A 1 148 ? -17.690 -9.286 -2.430 1.00 97.75 148 ALA A O 1
ATOM 1227 N N . ARG A 1 149 ? -18.420 -7.579 -1.155 1.00 97.94 149 ARG A N 1
ATOM 1228 C CA . ARG A 1 149 ? -17.853 -6.503 -1.983 1.00 97.94 149 ARG A CA 1
ATOM 1229 C C . ARG A 1 149 ? -16.330 -6.594 -2.099 1.00 97.94 149 ARG A C 1
ATOM 1231 O O . ARG A 1 149 ? -15.779 -6.408 -3.181 1.00 97.94 149 ARG A O 1
ATOM 1238 N N . MET A 1 150 ? -15.634 -6.911 -1.007 1.00 96.62 150 MET A N 1
ATOM 1239 C CA . MET A 1 150 ? -14.180 -7.118 -1.018 1.00 96.62 150 MET A CA 1
ATOM 1240 C C . MET A 1 150 ? -13.773 -8.305 -1.893 1.00 96.62 150 MET A C 1
ATOM 1242 O O . MET A 1 150 ? -12.754 -8.241 -2.581 1.00 96.62 150 MET A O 1
ATOM 1246 N N . THR A 1 151 ? -14.572 -9.371 -1.887 1.00 97.38 151 THR A N 1
ATOM 1247 C CA . THR A 1 151 ? -14.324 -10.566 -2.702 1.00 97.38 151 THR A CA 1
ATOM 1248 C C . THR A 1 151 ? -14.522 -10.260 -4.188 1.00 97.38 151 THR A C 1
ATOM 1250 O O . THR A 1 151 ? -13.679 -10.621 -5.007 1.00 97.38 151 THR A O 1
ATOM 1253 N N . GLU A 1 152 ? -15.578 -9.519 -4.534 1.00 97.62 152 GLU A N 1
ATOM 1254 C CA . GLU A 1 152 ? -15.846 -9.071 -5.905 1.00 97.62 152 GLU A CA 1
ATOM 1255 C C . GLU A 1 152 ? -14.737 -8.150 -6.439 1.00 97.62 152 GLU A C 1
ATOM 1257 O O . GLU A 1 152 ? -14.173 -8.407 -7.505 1.00 97.62 152 GLU A O 1
ATOM 1262 N N . LEU A 1 153 ? -14.361 -7.120 -5.673 1.00 97.50 153 LEU A N 1
ATOM 1263 C CA . LEU A 1 153 ? -13.261 -6.217 -6.031 1.00 97.50 153 LEU A CA 1
ATOM 1264 C C . LEU A 1 153 ? -11.918 -6.958 -6.131 1.00 97.50 153 LEU A C 1
ATOM 1266 O O . LEU A 1 153 ? -11.073 -6.605 -6.954 1.00 97.50 153 LEU A O 1
ATOM 1270 N N . GLY A 1 154 ? -11.714 -7.994 -5.311 1.00 97.62 154 GLY A N 1
ATOM 1271 C CA . GLY A 1 154 ? -10.588 -8.919 -5.431 1.00 97.62 154 GLY A CA 1
ATOM 1272 C C . GLY A 1 154 ? -10.562 -9.614 -6.791 1.00 97.62 154 GLY A C 1
ATOM 1273 O O . GLY A 1 154 ? -9.558 -9.527 -7.493 1.00 97.62 154 GLY A O 1
ATOM 1274 N N . GLY A 1 155 ? -11.685 -10.203 -7.204 1.00 97.81 155 GLY A N 1
ATOM 1275 C CA . GLY A 1 155 ? -11.811 -10.857 -8.508 1.00 97.81 155 GLY A CA 1
ATOM 1276 C C . GLY A 1 155 ? -11.576 -9.910 -9.689 1.00 97.81 155 GLY A C 1
ATOM 1277 O O . GLY A 1 155 ? -10.838 -10.251 -10.613 1.00 97.81 155 GLY A O 1
ATOM 1278 N N . GLN A 1 156 ? -12.132 -8.695 -9.643 1.00 97.44 156 GLN A N 1
ATOM 1279 C CA . GLN A 1 156 ? -11.920 -7.685 -10.691 1.00 97.44 156 GLN A CA 1
ATOM 1280 C C . GLN A 1 156 ? -10.443 -7.282 -10.805 1.00 97.44 156 GLN A C 1
ATOM 1282 O O . GLN A 1 156 ? -9.894 -7.207 -11.904 1.00 97.44 156 GLN A O 1
ATOM 1287 N N . ARG A 1 157 ? -9.769 -7.077 -9.668 1.00 97.56 157 ARG A N 1
ATOM 1288 C CA . ARG A 1 157 ? -8.336 -6.763 -9.628 1.00 97.56 157 ARG A CA 1
ATOM 1289 C C . ARG A 1 157 ? -7.495 -7.884 -10.231 1.00 97.56 157 ARG A C 1
ATOM 1291 O O . ARG A 1 157 ? -6.575 -7.602 -11.000 1.00 97.56 157 ARG A O 1
ATOM 1298 N N . ASP A 1 158 ? -7.795 -9.135 -9.898 1.00 97.00 158 ASP A N 1
ATOM 1299 C CA . ASP A 1 158 ? -7.066 -10.294 -10.417 1.00 97.00 158 ASP A CA 1
ATOM 1300 C C . ASP A 1 158 ? -7.254 -10.425 -11.933 1.00 97.00 158 ASP A C 1
ATOM 1302 O O . ASP A 1 158 ? -6.286 -10.659 -12.664 1.00 97.00 158 ASP A O 1
ATOM 1306 N N . GLN A 1 159 ? -8.470 -10.176 -12.428 1.00 97.44 159 GLN A N 1
ATOM 1307 C CA . GLN A 1 159 ? -8.747 -10.121 -13.860 1.00 97.44 159 GLN A CA 1
ATOM 1308 C C . GLN A 1 159 ? -7.918 -9.032 -14.553 1.00 97.44 159 GLN A C 1
ATOM 1310 O O . GLN A 1 159 ? -7.191 -9.339 -15.501 1.00 97.44 159 GLN A O 1
ATOM 1315 N N . SER A 1 160 ? -7.961 -7.788 -14.062 1.00 96.56 160 SER A N 1
ATOM 1316 C CA . SER A 1 160 ? -7.175 -6.687 -14.636 1.00 96.56 160 SER A CA 1
ATOM 1317 C C . SER A 1 160 ? -5.668 -6.952 -14.573 1.00 96.56 160 SER A C 1
ATOM 1319 O O . SER A 1 160 ? -4.936 -6.612 -15.498 1.00 96.56 160 SER A O 1
ATOM 1321 N N . THR A 1 161 ? -5.184 -7.599 -13.511 1.00 97.06 161 THR A N 1
ATOM 1322 C CA . THR A 1 161 ? -3.765 -7.960 -13.365 1.00 97.06 161 THR A CA 1
ATOM 1323 C C . THR A 1 161 ? -3.346 -8.997 -14.409 1.00 97.06 161 THR A C 1
ATOM 1325 O O . THR A 1 161 ? -2.288 -8.869 -15.027 1.00 97.06 161 THR A O 1
ATOM 1328 N N . ASN A 1 162 ? -4.191 -9.998 -14.661 1.00 96.38 162 ASN A N 1
ATOM 1329 C CA . ASN A 1 162 ? -3.956 -11.000 -15.699 1.00 96.38 162 ASN A CA 1
ATOM 1330 C C . ASN A 1 162 ? -4.005 -10.389 -17.111 1.00 96.38 162 ASN A C 1
ATOM 1332 O O . ASN A 1 162 ? -3.185 -10.722 -17.965 1.00 96.38 162 ASN A O 1
ATOM 1336 N N . GLU A 1 163 ? -4.945 -9.477 -17.366 1.00 97.38 163 GLU A N 1
ATOM 1337 C CA . GLU A 1 163 ? -5.023 -8.738 -18.632 1.00 97.38 163 GLU A CA 1
ATOM 1338 C C . GLU A 1 163 ? -3.773 -7.882 -18.864 1.00 97.38 163 GLU A C 1
ATOM 1340 O O . GLU A 1 163 ? -3.177 -7.967 -19.938 1.00 97.38 163 GLU A O 1
ATOM 1345 N N . ASN A 1 164 ? -3.308 -7.154 -17.845 1.00 94.06 164 ASN A N 1
ATOM 1346 C CA . ASN A 1 164 ? -2.060 -6.392 -17.915 1.00 94.06 164 ASN A CA 1
ATOM 1347 C C . ASN A 1 164 ? -0.856 -7.291 -18.219 1.00 94.06 164 ASN A C 1
ATOM 1349 O O . ASN A 1 164 ? -0.091 -6.987 -19.129 1.00 94.06 164 ASN A O 1
ATOM 1353 N N . SER A 1 165 ? -0.729 -8.443 -17.551 1.00 93.62 165 SER A N 1
ATOM 1354 C CA . SER A 1 165 ? 0.362 -9.388 -17.831 1.00 93.62 165 SER A CA 1
ATOM 1355 C C . SER A 1 165 ? 0.348 -9.891 -19.279 1.00 93.62 165 SER A C 1
ATOM 1357 O O . SER A 1 165 ? 1.407 -10.050 -19.885 1.00 93.62 165 SER A O 1
ATOM 1359 N N . LYS A 1 166 ? -0.835 -10.143 -19.856 1.00 94.31 166 LYS A N 1
ATOM 1360 C CA . LYS A 1 166 ? -0.960 -10.546 -21.268 1.00 94.31 166 LYS A CA 1
ATOM 1361 C C . LYS A 1 166 ? -0.568 -9.415 -22.216 1.00 94.31 166 LYS A C 1
ATOM 1363 O O . LYS A 1 166 ? 0.049 -9.671 -23.251 1.00 94.31 166 LYS A O 1
ATOM 1368 N N . LEU A 1 167 ? -0.935 -8.177 -21.885 1.00 95.94 167 LEU A N 1
ATOM 1369 C CA . LEU A 1 167 ? -0.545 -7.000 -22.661 1.00 95.94 167 LEU A CA 1
ATOM 1370 C C . LEU A 1 167 ? 0.969 -6.779 -22.612 1.00 95.94 167 LEU A C 1
ATOM 1372 O O . LEU A 1 167 ? 1.562 -6.530 -23.660 1.00 95.94 167 LEU A O 1
ATOM 1376 N N . ASP A 1 168 ? 1.604 -6.950 -21.454 1.00 88.62 168 ASP A N 1
ATOM 1377 C CA . ASP A 1 168 ? 3.061 -6.866 -21.309 1.00 88.62 168 ASP A CA 1
ATOM 1378 C C . ASP A 1 168 ? 3.777 -7.905 -22.181 1.00 88.62 168 ASP A C 1
ATOM 1380 O O . ASP A 1 168 ? 4.689 -7.567 -22.943 1.00 88.62 168 ASP A O 1
ATOM 1384 N N . ASP A 1 169 ? 3.316 -9.159 -22.147 1.00 86.25 169 ASP A N 1
ATOM 1385 C CA . ASP A 1 169 ? 3.843 -10.221 -23.010 1.00 86.25 169 ASP A CA 1
ATOM 1386 C C . ASP A 1 169 ? 3.685 -9.860 -24.498 1.00 86.25 169 ASP A C 1
ATOM 1388 O O . ASP A 1 169 ? 4.612 -10.047 -25.296 1.00 86.25 169 ASP A O 1
ATOM 1392 N N . ARG A 1 170 ? 2.548 -9.261 -24.877 1.00 92.94 170 ARG A N 1
ATOM 1393 C CA . ARG A 1 170 ? 2.290 -8.825 -26.255 1.00 92.94 170 ARG A CA 1
ATOM 1394 C C . ARG A 1 170 ? 3.171 -7.651 -26.682 1.00 92.94 170 ARG A C 1
ATOM 1396 O O . ARG A 1 170 ? 3.634 -7.630 -27.824 1.00 92.94 170 ARG A O 1
ATOM 1403 N N . ILE A 1 171 ? 3.423 -6.684 -25.800 1.00 89.81 171 ILE A N 1
ATOM 1404 C CA . ILE A 1 171 ? 4.333 -5.558 -26.059 1.00 89.81 171 ILE A CA 1
ATOM 1405 C C . ILE A 1 171 ? 5.743 -6.082 -26.333 1.00 89.81 171 ILE A C 1
ATOM 1407 O O . ILE A 1 171 ? 6.385 -5.656 -27.299 1.00 89.81 171 ILE A O 1
ATOM 1411 N N . ILE A 1 172 ? 6.211 -7.032 -25.519 1.00 82.75 172 ILE A N 1
ATOM 1412 C CA . ILE A 1 172 ? 7.519 -7.665 -25.698 1.00 82.75 172 ILE A CA 1
ATOM 1413 C C . ILE A 1 172 ? 7.585 -8.365 -27.061 1.00 82.75 172 ILE A C 1
ATOM 1415 O O . ILE A 1 172 ? 8.517 -8.117 -27.828 1.00 82.75 172 ILE A O 1
ATOM 1419 N N . GLU A 1 173 ? 6.583 -9.176 -27.407 1.00 84.69 173 GLU A N 1
ATOM 1420 C CA . GLU A 1 173 ? 6.519 -9.876 -28.696 1.00 84.69 173 GLU A CA 1
ATOM 1421 C C . GLU A 1 173 ? 6.572 -8.908 -29.892 1.00 84.69 173 GLU A C 1
ATOM 1423 O O . GLU A 1 173 ? 7.378 -9.081 -30.812 1.00 84.69 173 GLU A O 1
ATOM 1428 N N . LEU A 1 174 ? 5.752 -7.854 -29.871 1.00 89.62 174 LEU A N 1
ATOM 1429 C CA . LEU A 1 174 ? 5.693 -6.865 -30.949 1.00 89.62 174 LEU A CA 1
ATOM 1430 C C . LEU A 1 174 ? 6.995 -6.066 -31.079 1.00 89.62 174 LEU A C 1
ATOM 1432 O O . LEU A 1 174 ? 7.445 -5.794 -32.195 1.00 89.62 174 LEU A O 1
ATOM 1436 N N . SER A 1 175 ? 7.632 -5.721 -29.959 1.00 84.94 175 SER A N 1
ATOM 1437 C CA . SER A 1 175 ? 8.934 -5.045 -29.951 1.00 84.94 175 SER A CA 1
ATOM 1438 C C . SER A 1 175 ? 10.010 -5.890 -30.643 1.00 84.94 175 SER A C 1
ATOM 1440 O O . SER A 1 175 ? 10.786 -5.389 -31.463 1.00 84.94 175 SER A O 1
ATOM 1442 N N . LEU A 1 176 ? 10.011 -7.202 -30.403 1.00 78.25 176 LEU A N 1
ATOM 1443 C CA . LEU A 1 176 ? 10.936 -8.129 -31.058 1.00 78.25 176 LEU A CA 1
ATOM 1444 C C . LEU A 1 176 ? 10.672 -8.240 -32.552 1.00 78.25 176 LEU A C 1
ATOM 1446 O O . LEU A 1 176 ? 11.613 -8.171 -33.344 1.00 78.25 176 LEU A O 1
ATOM 1450 N N . GLN A 1 177 ? 9.406 -8.391 -32.946 1.00 84.19 177 GLN A N 1
ATOM 1451 C CA . GLN A 1 177 ? 9.029 -8.448 -34.357 1.00 84.19 177 GLN A CA 1
ATOM 1452 C C . GLN A 1 177 ? 9.473 -7.179 -35.086 1.00 84.19 177 GLN A C 1
ATOM 1454 O O . GLN A 1 177 ? 10.113 -7.267 -36.135 1.00 84.19 177 GLN A O 1
ATOM 1459 N N . LYS A 1 178 ? 9.240 -6.005 -34.487 1.00 88.38 178 LYS A N 1
ATOM 1460 C CA . LYS A 1 178 ? 9.722 -4.719 -35.003 1.00 88.38 178 LYS A CA 1
ATOM 1461 C C . LYS A 1 178 ? 11.243 -4.718 -35.182 1.00 88.38 178 LYS A C 1
ATOM 1463 O O . LYS A 1 178 ? 11.724 -4.355 -36.254 1.00 88.38 178 LYS A O 1
ATOM 1468 N N . ASN A 1 179 ? 12.000 -5.157 -34.176 1.00 81.38 179 ASN A N 1
ATOM 1469 C CA . ASN A 1 179 ? 13.463 -5.209 -34.248 1.00 81.38 179 ASN A CA 1
ATOM 1470 C C . ASN A 1 179 ? 13.956 -6.184 -35.335 1.00 81.38 179 ASN A C 1
ATOM 1472 O O . ASN A 1 179 ? 14.890 -5.869 -36.072 1.00 81.38 179 ASN A O 1
ATOM 1476 N N . MET A 1 180 ? 13.300 -7.337 -35.501 1.00 81.56 180 MET A N 1
ATOM 1477 C CA . MET A 1 180 ? 13.603 -8.297 -36.573 1.00 81.56 180 MET A CA 1
ATOM 1478 C C . MET A 1 180 ? 13.332 -7.737 -37.962 1.00 81.56 180 MET A C 1
ATOM 1480 O O . MET A 1 180 ? 14.150 -7.902 -38.874 1.00 81.56 180 MET A O 1
ATOM 1484 N N . MET A 1 181 ? 12.197 -7.062 -38.128 1.00 88.62 181 MET A N 1
ATOM 1485 C CA . MET A 1 181 ? 11.856 -6.404 -39.382 1.00 88.62 181 MET A CA 1
ATOM 1486 C C . MET A 1 181 ? 12.861 -5.303 -39.707 1.00 88.62 181 MET A C 1
ATOM 1488 O O . MET A 1 181 ? 13.327 -5.246 -40.842 1.00 88.62 181 MET A O 1
ATOM 1492 N N . LEU A 1 182 ? 13.259 -4.495 -38.718 1.00 90.19 182 LEU A N 1
ATOM 1493 C CA . LEU A 1 182 ? 14.260 -3.443 -38.888 1.00 90.19 182 LEU A CA 1
ATOM 1494 C C . LEU A 1 182 ? 15.603 -4.014 -39.357 1.00 90.19 182 LEU A C 1
ATOM 1496 O O . LEU A 1 182 ? 16.154 -3.552 -40.350 1.00 90.19 182 LEU A O 1
ATOM 1500 N N . ILE A 1 183 ? 16.096 -5.061 -38.694 1.00 83.50 183 ILE A N 1
ATOM 1501 C CA . ILE A 1 183 ? 17.338 -5.746 -39.072 1.00 83.50 183 ILE A CA 1
ATOM 1502 C C . ILE A 1 183 ? 17.262 -6.307 -40.499 1.00 83.50 183 ILE A C 1
ATOM 1504 O O . ILE A 1 183 ? 18.177 -6.138 -41.300 1.00 83.50 183 ILE A O 1
ATOM 1508 N N . THR A 1 184 ? 16.161 -6.976 -40.836 1.00 86.69 184 THR A N 1
ATOM 1509 C CA . THR A 1 184 ? 15.989 -7.571 -42.169 1.00 86.69 184 THR A CA 1
ATOM 1510 C C . THR A 1 184 ? 15.893 -6.489 -43.247 1.00 86.69 184 THR A C 1
ATOM 1512 O O . THR A 1 184 ? 16.395 -6.654 -44.361 1.00 86.69 184 THR A O 1
ATOM 1515 N N . LEU A 1 185 ? 15.238 -5.369 -42.934 1.00 92.38 185 LEU A N 1
ATOM 1516 C CA . LEU A 1 185 ? 15.086 -4.239 -43.839 1.00 92.38 185 LEU A CA 1
ATOM 1517 C C . LEU A 1 185 ? 16.433 -3.569 -44.117 1.00 92.38 185 LEU A C 1
ATOM 1519 O O . LEU A 1 185 ? 16.763 -3.362 -45.285 1.00 92.38 185 LEU A O 1
ATOM 1523 N N . THR A 1 186 ? 17.227 -3.285 -43.082 1.00 93.19 186 THR A N 1
ATOM 1524 C CA . THR A 1 186 ? 18.544 -2.649 -43.243 1.00 93.19 186 THR A CA 1
ATOM 1525 C C . THR A 1 186 ? 19.497 -3.528 -44.052 1.00 93.19 186 THR A C 1
ATOM 1527 O O . THR A 1 186 ? 20.205 -3.026 -44.925 1.00 93.19 186 THR A O 1
ATOM 1530 N N . GLU A 1 187 ? 19.453 -4.852 -43.870 1.00 87.38 187 GLU A N 1
ATOM 1531 C CA . GLU A 1 187 ? 20.207 -5.799 -44.700 1.00 87.38 187 GLU A CA 1
ATOM 1532 C C . GLU A 1 187 ? 19.801 -5.760 -46.172 1.00 87.38 187 GLU A C 1
ATOM 1534 O O . GLU A 1 187 ? 20.658 -5.729 -47.059 1.00 87.38 187 GLU A O 1
ATOM 1539 N N . LYS A 1 188 ? 18.494 -5.751 -46.453 1.00 90.69 188 LYS A N 1
ATOM 1540 C CA . LYS A 1 188 ? 17.980 -5.668 -47.826 1.00 90.69 188 LYS A CA 1
ATOM 1541 C C . LYS A 1 188 ? 18.343 -4.337 -48.479 1.00 90.69 188 LYS A C 1
ATOM 1543 O O . LYS A 1 188 ? 18.769 -4.333 -49.631 1.00 90.69 188 LYS A O 1
ATOM 1548 N N . GLN A 1 189 ? 18.232 -3.229 -47.747 1.00 94.75 189 GLN A N 1
ATOM 1549 C CA . GLN A 1 189 ? 18.627 -1.901 -48.220 1.00 94.75 189 GLN A CA 1
ATOM 1550 C C . GLN A 1 189 ? 20.128 -1.830 -48.517 1.00 94.75 189 GLN A C 1
ATOM 1552 O O . GLN A 1 189 ? 20.530 -1.292 -49.548 1.00 94.75 189 GLN A O 1
ATOM 1557 N N . LEU A 1 190 ? 20.967 -2.403 -47.651 1.00 92.19 190 LEU A N 1
ATOM 1558 C CA . LEU A 1 190 ? 22.406 -2.478 -47.884 1.00 92.19 190 LEU A CA 1
ATOM 1559 C C . LEU A 1 190 ? 22.724 -3.316 -49.129 1.00 92.19 190 LEU A C 1
ATOM 1561 O O . LEU A 1 190 ? 23.515 -2.901 -49.974 1.00 92.19 190 LEU A O 1
ATOM 1565 N N . ARG A 1 191 ? 22.064 -4.468 -49.285 1.00 90.31 191 ARG A N 1
ATOM 1566 C CA . ARG A 1 191 ? 22.225 -5.330 -50.460 1.00 90.31 191 ARG A CA 1
ATOM 1567 C C . ARG A 1 191 ? 21.794 -4.631 -51.752 1.00 90.31 191 ARG A C 1
ATOM 1569 O O . ARG A 1 191 ? 22.486 -4.760 -52.757 1.00 90.31 191 ARG A O 1
ATOM 1576 N N . ALA A 1 192 ? 20.707 -3.862 -51.719 1.00 94.00 192 ALA A N 1
ATOM 1577 C CA . ALA A 1 192 ? 20.269 -3.046 -52.850 1.00 94.00 192 ALA A CA 1
ATOM 1578 C C . ALA A 1 192 ? 21.331 -2.005 -53.246 1.00 94.00 192 ALA A C 1
ATOM 1580 O O . ALA A 1 192 ? 21.681 -1.925 -54.421 1.00 94.00 192 ALA A O 1
ATOM 1581 N N . LYS A 1 193 ? 21.926 -1.300 -52.270 1.00 94.25 193 LYS A N 1
ATOM 1582 C CA . LYS A 1 193 ? 23.036 -0.359 -52.518 1.00 94.25 193 LYS A CA 1
ATOM 1583 C C . LYS A 1 193 ? 24.242 -1.044 -53.164 1.00 94.25 193 LYS A C 1
ATOM 1585 O O . LYS A 1 193 ? 24.846 -0.481 -54.071 1.00 94.25 193 LYS A O 1
ATOM 1590 N N . TYR A 1 194 ? 24.595 -2.257 -52.730 1.00 91.62 194 TYR A N 1
ATOM 1591 C CA . TYR A 1 194 ? 25.676 -3.010 -53.373 1.00 91.62 194 TYR A CA 1
ATOM 1592 C C . TYR A 1 194 ? 25.344 -3.376 -54.821 1.00 91.62 194 TYR A C 1
ATOM 1594 O O . TYR A 1 194 ? 26.201 -3.226 -55.687 1.00 91.62 194 TYR A O 1
ATOM 1602 N N . TYR A 1 195 ? 24.113 -3.800 -55.116 1.00 92.56 195 TYR A N 1
ATOM 1603 C CA . TYR A 1 195 ? 23.702 -4.070 -56.496 1.00 92.56 195 TYR A CA 1
ATOM 1604 C C . TYR A 1 195 ? 23.735 -2.822 -57.381 1.00 92.56 195 TYR A C 1
ATOM 1606 O O . TYR A 1 195 ? 24.151 -2.904 -58.535 1.00 92.56 195 TYR A O 1
ATOM 1614 N N . GLU A 1 196 ? 23.367 -1.666 -56.836 1.00 93.88 196 GLU A N 1
ATOM 1615 C CA . GLU A 1 196 ? 23.452 -0.381 -57.530 1.00 93.88 196 GLU A CA 1
ATOM 1616 C C . GLU A 1 196 ? 24.909 -0.001 -57.839 1.00 93.88 196 GLU A C 1
ATOM 1618 O O . GLU A 1 196 ? 25.243 0.307 -58.980 1.00 93.88 196 GLU A O 1
ATOM 1623 N N . GLN A 1 197 ? 25.821 -0.158 -56.873 1.00 93.81 197 GLN A N 1
ATOM 1624 C CA . GLN A 1 197 ? 27.258 0.048 -57.092 1.00 93.81 197 GLN A CA 1
ATOM 1625 C C . GLN A 1 197 ? 27.852 -0.911 -58.130 1.00 93.81 197 GLN A C 1
ATOM 1627 O O . GLN A 1 197 ? 28.737 -0.513 -58.886 1.00 93.81 197 GLN A O 1
ATOM 1632 N N . ILE A 1 198 ? 27.390 -2.167 -58.171 1.00 92.12 198 ILE A N 1
ATOM 1633 C CA . ILE A 1 198 ? 27.814 -3.145 -59.184 1.00 92.12 198 ILE A CA 1
ATOM 1634 C C . ILE A 1 198 ? 27.339 -2.693 -60.566 1.00 92.12 198 ILE A C 1
ATOM 1636 O O . ILE A 1 198 ? 28.133 -2.692 -61.504 1.00 92.12 198 ILE A O 1
ATOM 1640 N N . LYS A 1 199 ? 26.078 -2.257 -60.685 1.00 92.56 199 LYS A N 1
ATOM 1641 C CA . LYS A 1 199 ? 25.514 -1.724 -61.934 1.00 92.56 199 LYS A CA 1
ATOM 1642 C C . LYS A 1 199 ? 26.291 -0.503 -62.438 1.00 92.56 199 LYS A C 1
ATOM 1644 O O . LYS A 1 199 ? 26.493 -0.368 -63.638 1.00 92.56 199 LYS A O 1
ATOM 1649 N N . GLU A 1 200 ? 26.742 0.364 -61.533 1.00 94.44 200 GLU A N 1
ATOM 1650 C CA . GLU A 1 200 ? 27.549 1.550 -61.851 1.00 94.44 200 GLU A CA 1
ATOM 1651 C C . GLU A 1 200 ? 29.052 1.261 -62.038 1.00 94.44 200 GLU A C 1
ATOM 1653 O O . GLU A 1 200 ? 29.815 2.184 -62.318 1.00 94.44 200 GLU A O 1
ATOM 1658 N N . GLY A 1 201 ? 29.506 0.017 -61.843 1.00 91.31 201 GLY A N 1
ATOM 1659 C CA . GLY A 1 201 ? 30.924 -0.358 -61.922 1.00 91.31 201 GLY A CA 1
ATOM 1660 C C . GLY A 1 201 ? 31.802 0.182 -60.782 1.00 91.31 201 GLY A C 1
ATOM 1661 O O . GLY A 1 201 ? 33.024 0.102 -60.858 1.00 91.31 201 GLY A O 1
ATOM 1662 N N . LYS A 1 202 ? 31.203 0.724 -59.715 1.00 91.62 202 LYS A N 1
ATOM 1663 C CA . LYS A 1 202 ? 31.899 1.335 -58.564 1.00 91.62 202 LYS A CA 1
ATOM 1664 C C . LYS A 1 202 ? 32.096 0.375 -57.389 1.00 91.62 202 LYS A C 1
ATOM 1666 O O . LYS A 1 202 ? 32.657 0.759 -56.364 1.00 91.62 202 LYS A O 1
ATOM 1671 N N . TYR A 1 203 ? 31.583 -0.849 -57.489 1.00 90.81 203 TYR A N 1
ATOM 1672 C CA . TYR A 1 203 ? 31.661 -1.824 -56.407 1.00 90.81 203 TYR A CA 1
ATOM 1673 C C . TYR A 1 203 ? 33.077 -2.387 -56.245 1.00 90.81 203 TYR A C 1
ATOM 1675 O O . TYR A 1 203 ? 33.655 -2.927 -57.187 1.00 90.81 203 TYR A O 1
ATOM 1683 N N . ILE A 1 204 ? 33.601 -2.330 -55.019 1.00 85.12 204 ILE A N 1
ATOM 1684 C CA . ILE A 1 204 ? 34.900 -2.900 -54.651 1.00 85.12 204 ILE A CA 1
ATOM 1685 C C . ILE A 1 204 ? 34.661 -4.124 -53.765 1.00 85.12 204 ILE A C 1
ATOM 1687 O O . ILE A 1 204 ? 34.002 -4.035 -52.727 1.00 85.12 204 ILE A O 1
ATOM 1691 N N . LYS A 1 205 ? 35.215 -5.277 -54.163 1.00 83.75 205 LYS A N 1
ATOM 1692 C CA . LYS A 1 205 ? 35.151 -6.509 -53.367 1.00 83.75 205 LYS A CA 1
ATOM 1693 C C . LYS A 1 205 ? 35.902 -6.314 -52.049 1.00 83.75 205 LYS A C 1
ATOM 1695 O O . LYS A 1 205 ? 37.092 -6.014 -52.047 1.00 83.75 205 LYS A O 1
ATOM 1700 N N . VAL A 1 206 ? 35.206 -6.541 -50.937 1.00 83.19 206 VAL A N 1
ATOM 1701 C CA . VAL A 1 206 ? 35.784 -6.459 -49.583 1.00 83.19 206 VAL A CA 1
ATOM 1702 C C . VAL A 1 206 ? 36.846 -7.544 -49.366 1.00 83.19 206 VAL A C 1
ATOM 1704 O O . VAL A 1 206 ? 37.888 -7.283 -48.774 1.00 83.19 206 VAL A O 1
ATOM 1707 N N . HIS A 1 207 ? 36.611 -8.746 -49.896 1.00 85.31 207 HIS A N 1
ATOM 1708 C CA . HIS A 1 207 ? 37.579 -9.840 -49.899 1.00 85.31 207 HIS A CA 1
ATOM 1709 C C . HIS A 1 207 ? 37.952 -10.167 -51.345 1.00 85.31 207 HIS A C 1
ATOM 1711 O O . HIS A 1 207 ? 37.096 -10.541 -52.146 1.00 85.31 207 HIS A O 1
ATOM 1717 N N . GLN A 1 208 ? 39.227 -9.962 -51.677 1.00 81.75 208 GLN A N 1
ATOM 1718 C CA . GLN A 1 208 ? 39.744 -10.077 -53.044 1.00 81.75 208 GLN A CA 1
ATOM 1719 C C . GLN A 1 208 ? 39.970 -11.538 -53.461 1.00 81.75 208 GLN A C 1
ATOM 1721 O O . GLN A 1 208 ? 39.796 -11.869 -54.631 1.00 81.75 208 GLN A O 1
ATOM 1726 N N . THR A 1 209 ? 40.314 -12.417 -52.511 1.00 86.62 209 THR A N 1
ATOM 1727 C CA . THR A 1 209 ? 40.564 -13.842 -52.767 1.00 86.62 209 THR A CA 1
ATOM 1728 C C . THR A 1 209 ? 39.463 -14.733 -52.176 1.00 86.62 209 THR A C 1
ATOM 1730 O O . THR A 1 209 ? 38.894 -14.395 -51.130 1.00 86.62 209 THR A O 1
ATOM 1733 N N . PRO A 1 210 ? 39.168 -15.886 -52.807 1.00 83.50 210 PRO A N 1
ATOM 1734 C CA . PRO A 1 210 ? 38.224 -16.872 -52.275 1.00 83.50 210 PRO A CA 1
ATOM 1735 C C . PRO A 1 210 ? 38.595 -17.347 -50.864 1.00 83.50 210 PRO A C 1
ATOM 1737 O O . PRO A 1 210 ? 37.725 -17.446 -50.000 1.00 83.50 210 PRO A O 1
ATOM 1740 N N . ASP A 1 211 ? 39.890 -17.540 -50.601 1.00 85.19 211 ASP A N 1
ATOM 1741 C CA . ASP A 1 211 ? 40.390 -17.976 -49.293 1.00 85.19 211 ASP A CA 1
ATOM 1742 C C . ASP A 1 211 ? 40.177 -16.910 -48.213 1.00 85.19 211 ASP A C 1
ATOM 1744 O O . ASP A 1 211 ? 39.737 -17.219 -47.107 1.00 85.19 211 ASP A O 1
ATOM 1748 N N . ALA A 1 212 ? 40.403 -15.628 -48.535 1.00 85.31 212 ALA A N 1
ATOM 1749 C CA . ALA A 1 212 ? 40.134 -14.534 -47.603 1.00 85.31 212 ALA A CA 1
ATOM 1750 C C . ALA A 1 212 ? 38.637 -14.417 -47.273 1.00 85.31 212 ALA A C 1
ATOM 1752 O O . ALA A 1 212 ? 38.283 -14.119 -46.132 1.00 85.31 212 ALA A O 1
ATOM 1753 N N . LEU A 1 213 ? 37.758 -14.682 -48.246 1.00 84.69 213 LEU A N 1
ATOM 1754 C CA . LEU A 1 213 ? 36.310 -14.715 -48.035 1.00 84.69 213 LEU A CA 1
ATOM 1755 C C . LEU A 1 213 ? 35.888 -15.908 -47.162 1.00 84.69 213 LEU A C 1
ATOM 1757 O O . LEU A 1 213 ? 35.068 -15.738 -46.258 1.00 84.69 213 LEU A O 1
ATOM 1761 N N . SER A 1 214 ? 36.455 -17.093 -47.405 1.00 86.38 214 SER A N 1
ATOM 1762 C CA . SER A 1 214 ? 36.193 -18.297 -46.607 1.00 86.38 214 SER A CA 1
ATOM 1763 C C . SER A 1 214 ? 36.631 -18.106 -45.153 1.00 86.38 214 SER A C 1
ATOM 1765 O O . SER A 1 214 ? 35.831 -18.305 -44.239 1.00 86.38 214 SER A O 1
ATOM 1767 N N . ASN A 1 215 ? 37.846 -17.596 -44.936 1.00 88.56 215 ASN A N 1
ATOM 1768 C CA . ASN A 1 215 ? 38.370 -17.302 -43.601 1.00 88.56 215 ASN A CA 1
ATOM 1769 C C . ASN A 1 215 ? 37.528 -16.241 -42.875 1.00 88.56 215 ASN A C 1
ATOM 1771 O O . ASN A 1 215 ? 37.234 -16.374 -41.687 1.00 88.56 215 ASN A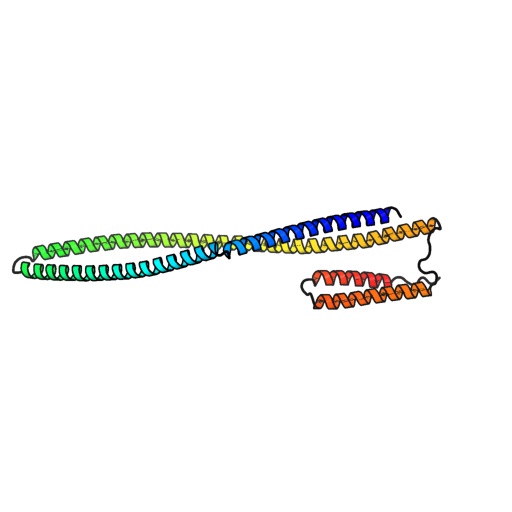 O 1
ATOM 1775 N N . ALA A 1 216 ? 37.090 -15.187 -43.573 1.00 86.56 216 ALA A N 1
ATOM 1776 C CA . ALA A 1 216 ? 36.212 -14.172 -42.990 1.00 86.56 216 ALA A CA 1
ATOM 1777 C C . ALA A 1 216 ? 34.845 -14.747 -42.580 1.00 86.56 216 ALA A C 1
ATOM 1779 O O . ALA A 1 216 ? 34.323 -14.413 -41.512 1.00 86.56 216 ALA A O 1
ATOM 1780 N N . ARG A 1 217 ? 34.282 -15.647 -43.394 1.00 85.69 217 ARG A N 1
ATOM 1781 C CA . ARG A 1 217 ? 33.025 -16.341 -43.097 1.00 85.69 217 ARG A CA 1
ATOM 1782 C C . ARG A 1 217 ? 33.159 -17.275 -41.897 1.00 85.69 217 ARG A C 1
ATOM 1784 O O . ARG A 1 217 ? 32.302 -17.256 -41.016 1.00 85.69 217 ARG A O 1
ATOM 1791 N N . GLU A 1 218 ? 34.232 -18.054 -41.832 1.00 88.38 218 GLU A N 1
ATOM 1792 C CA . GLU A 1 218 ? 34.517 -18.932 -40.696 1.00 88.38 218 GLU A CA 1
ATOM 1793 C C . GLU A 1 218 ? 34.685 -18.128 -39.399 1.00 88.38 218 GLU A C 1
ATOM 1795 O O . GLU A 1 218 ? 34.057 -18.438 -38.385 1.00 88.38 218 GLU A O 1
ATOM 1800 N N . ASN A 1 219 ? 35.415 -17.011 -39.451 1.00 90.38 219 ASN A N 1
ATOM 1801 C CA . ASN A 1 219 ? 35.529 -16.079 -38.330 1.00 90.38 219 ASN A CA 1
ATOM 1802 C C . ASN A 1 219 ? 34.164 -15.531 -37.883 1.00 90.38 219 ASN A C 1
ATOM 1804 O O . ASN A 1 219 ? 33.913 -15.394 -36.684 1.00 90.38 219 ASN A O 1
ATOM 1808 N N . GLN A 1 220 ? 33.255 -15.240 -38.817 1.00 87.31 220 GLN A N 1
ATOM 1809 C CA . GLN A 1 220 ? 31.902 -14.795 -38.488 1.00 87.31 220 GLN A CA 1
ATOM 1810 C C . GLN A 1 220 ? 31.081 -15.896 -37.798 1.00 87.31 220 GLN A C 1
ATOM 1812 O O . GLN A 1 220 ? 30.421 -15.618 -36.797 1.00 87.31 220 GLN A O 1
ATOM 1817 N N . ILE A 1 221 ? 31.154 -17.139 -38.280 1.00 89.00 221 ILE A N 1
ATOM 1818 C CA . ILE A 1 221 ? 30.498 -18.299 -37.655 1.00 89.00 221 ILE A CA 1
ATOM 1819 C C . ILE A 1 221 ? 31.040 -18.524 -36.237 1.00 89.00 221 ILE A C 1
ATOM 1821 O O . ILE A 1 221 ? 30.261 -18.694 -35.297 1.00 89.00 221 ILE A O 1
ATOM 1825 N N . ASN A 1 222 ? 32.360 -18.458 -36.056 1.00 90.94 222 ASN A N 1
ATOM 1826 C CA . ASN A 1 222 ? 33.000 -18.626 -34.752 1.00 90.94 222 ASN A CA 1
ATOM 1827 C C . ASN A 1 222 ? 32.601 -17.516 -33.768 1.00 90.94 222 ASN A C 1
ATOM 1829 O O . ASN A 1 222 ? 32.316 -17.802 -32.606 1.00 90.94 222 ASN A O 1
ATOM 1833 N N . ARG A 1 223 ? 32.477 -16.263 -34.231 1.00 90.62 223 ARG A N 1
ATOM 1834 C CA . ARG A 1 223 ? 31.950 -15.161 -33.406 1.00 90.62 223 ARG A CA 1
ATOM 1835 C C . ARG A 1 223 ? 30.496 -15.391 -32.997 1.00 90.62 223 ARG A C 1
ATOM 1837 O O . ARG A 1 223 ? 30.161 -15.148 -31.843 1.00 90.62 223 ARG A O 1
ATOM 1844 N N . LEU A 1 224 ? 29.643 -15.875 -33.903 1.00 87.94 224 LEU A N 1
ATOM 1845 C CA . LEU A 1 224 ? 28.245 -16.190 -33.580 1.00 87.94 224 LEU A CA 1
ATOM 1846 C C . LEU A 1 224 ? 28.139 -17.295 -32.519 1.00 87.94 224 LEU A C 1
ATOM 1848 O O . LEU A 1 224 ? 27.380 -17.143 -31.566 1.00 87.94 224 LEU A O 1
ATOM 1852 N N . ARG A 1 225 ? 28.947 -18.357 -32.633 1.00 89.06 225 ARG A N 1
ATOM 1853 C CA . ARG A 1 225 ? 29.027 -19.426 -31.621 1.00 89.06 225 ARG A CA 1
ATOM 1854 C C . ARG A 1 225 ? 29.519 -18.908 -30.272 1.00 89.06 225 ARG A C 1
ATOM 1856 O O . ARG A 1 225 ? 28.960 -19.254 -29.240 1.00 89.06 225 ARG A O 1
ATOM 1863 N N . TYR A 1 226 ? 30.523 -18.032 -30.273 1.00 92.44 226 TYR A N 1
ATOM 1864 C CA . TYR A 1 226 ? 31.011 -17.396 -29.050 1.00 92.44 226 TYR A CA 1
ATOM 1865 C C . TYR A 1 226 ? 29.928 -16.551 -28.359 1.00 92.44 226 TYR A C 1
ATOM 1867 O O . TYR A 1 226 ? 29.769 -16.628 -27.140 1.00 92.44 226 TYR A O 1
ATOM 1875 N N . PHE A 1 227 ? 29.140 -15.789 -29.126 1.00 89.31 227 PHE A N 1
ATOM 1876 C CA . PHE A 1 227 ? 28.002 -15.050 -28.577 1.00 89.31 227 PHE A CA 1
ATOM 1877 C C . PHE A 1 227 ? 26.924 -15.970 -27.999 1.00 89.31 227 PHE A C 1
ATOM 1879 O O . PHE A 1 227 ? 26.370 -15.638 -26.954 1.00 89.31 227 PHE A O 1
ATOM 1886 N N . GLU A 1 228 ? 26.656 -17.124 -28.617 1.00 87.44 228 GLU A N 1
ATOM 1887 C CA . GLU A 1 228 ? 25.734 -18.123 -28.062 1.00 87.44 228 GLU A CA 1
ATOM 1888 C C . GLU A 1 228 ? 26.228 -18.651 -26.704 1.00 87.44 228 GLU A C 1
ATOM 1890 O O . GLU A 1 228 ? 25.451 -18.703 -25.750 1.00 87.44 228 GLU A O 1
ATOM 1895 N N . THR A 1 229 ? 27.528 -18.935 -26.568 1.00 89.19 229 THR A N 1
ATOM 1896 C CA . THR A 1 229 ? 28.131 -19.348 -25.290 1.00 89.19 229 THR A CA 1
ATOM 1897 C C . THR A 1 229 ? 28.017 -18.263 -24.215 1.00 89.19 229 THR A C 1
ATOM 1899 O O . THR A 1 229 ? 27.666 -18.562 -23.072 1.00 89.19 229 THR A O 1
ATOM 1902 N N . ILE A 1 230 ? 28.270 -16.993 -24.561 1.00 91.19 230 ILE A N 1
ATOM 1903 C CA . ILE A 1 230 ? 28.093 -15.871 -23.623 1.00 91.19 230 ILE A CA 1
ATOM 1904 C C . ILE A 1 230 ? 26.629 -15.758 -23.192 1.00 91.19 230 ILE A C 1
ATOM 1906 O O . ILE A 1 230 ? 26.353 -15.614 -22.003 1.00 91.19 230 ILE A O 1
ATOM 1910 N N . LEU A 1 231 ? 25.692 -15.827 -24.140 1.00 89.19 231 LEU A N 1
ATOM 1911 C CA . LEU A 1 231 ? 24.259 -15.757 -23.854 1.00 89.19 231 LEU A CA 1
ATOM 1912 C C . LEU A 1 231 ? 23.801 -16.885 -22.943 1.00 89.19 231 LEU A C 1
ATOM 1914 O O . LEU A 1 231 ? 23.011 -16.637 -22.036 1.00 89.19 231 LEU A O 1
ATOM 1918 N N . HIS A 1 232 ? 24.332 -18.091 -23.129 1.00 86.06 232 HIS A N 1
ATOM 1919 C CA . HIS A 1 232 ? 24.050 -19.202 -22.236 1.00 86.06 232 HIS A CA 1
ATOM 1920 C C . HIS A 1 232 ? 24.525 -18.899 -20.806 1.00 86.06 232 HIS A C 1
ATOM 1922 O O . HIS A 1 232 ? 23.718 -18.936 -19.878 1.00 86.06 232 HIS A O 1
ATOM 1928 N N . GLY A 1 233 ? 25.773 -18.454 -20.632 1.00 88.38 233 GLY A N 1
ATOM 1929 C CA . GLY A 1 233 ? 26.294 -18.067 -19.315 1.00 88.38 233 GLY A CA 1
ATOM 1930 C C . GLY A 1 233 ? 25.556 -16.880 -18.676 1.00 88.38 233 GLY A C 1
ATOM 1931 O O . GLY A 1 233 ? 25.365 -16.845 -17.461 1.00 88.38 233 GLY A O 1
ATOM 1932 N N . LEU A 1 234 ? 25.091 -15.912 -19.473 1.00 87.94 234 LEU A N 1
ATOM 1933 C CA . LEU A 1 234 ? 24.259 -14.802 -18.991 1.00 87.94 234 LEU A CA 1
ATOM 1934 C C . LEU A 1 234 ? 22.850 -15.263 -18.600 1.00 87.94 234 LEU A C 1
ATOM 1936 O O . LEU A 1 234 ? 22.298 -14.757 -17.624 1.00 87.94 234 LEU A O 1
ATOM 1940 N N . SER A 1 235 ? 22.290 -16.244 -19.309 1.00 87.12 235 SER A N 1
ATOM 1941 C CA . SER A 1 235 ? 20.976 -16.811 -18.997 1.00 87.12 235 SER A CA 1
ATOM 1942 C C . SER A 1 235 ? 20.951 -17.571 -17.670 1.00 87.12 235 SER A C 1
ATOM 1944 O O . SER A 1 235 ? 19.926 -17.575 -16.988 1.00 87.12 235 SER A O 1
ATOM 1946 N N . GLU A 1 236 ? 22.082 -18.163 -17.280 1.00 88.25 236 GLU A N 1
ATOM 1947 C CA . GLU A 1 236 ? 22.256 -18.822 -15.983 1.00 88.25 236 GLU A CA 1
ATOM 1948 C C . GLU A 1 236 ? 22.4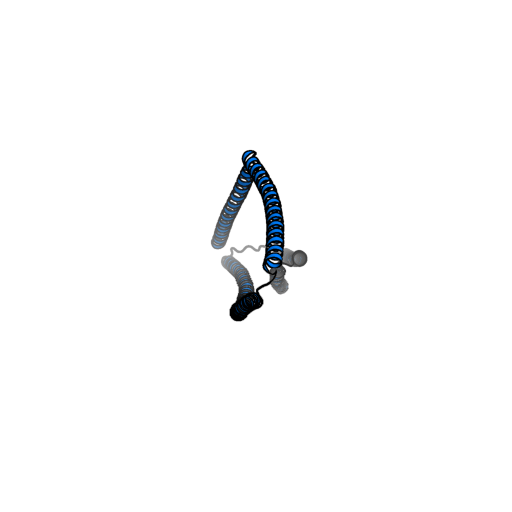75 -17.814 -14.851 1.00 88.25 236 GLU A C 1
ATOM 1950 O O . GLU A 1 236 ? 21.888 -17.946 -13.779 1.00 88.25 236 GLU A O 1
ATOM 1955 N N . ARG A 1 237 ? 23.293 -16.780 -15.090 1.00 92.06 237 ARG A N 1
ATOM 1956 C CA . ARG A 1 237 ? 23.635 -15.762 -14.080 1.00 92.06 237 ARG A CA 1
ATOM 1957 C C . ARG A 1 237 ? 22.518 -14.755 -13.823 1.00 92.06 237 ARG A C 1
ATOM 1959 O O . ARG A 1 237 ? 22.449 -14.203 -12.729 1.00 92.06 237 ARG A O 1
ATOM 1966 N N . CYS A 1 238 ? 21.660 -14.515 -14.813 1.00 87.44 238 CYS A N 1
ATOM 1967 C CA . CYS A 1 238 ? 20.588 -13.527 -14.732 1.00 87.44 238 CYS A CA 1
ATOM 1968 C C . CYS A 1 238 ? 19.227 -14.125 -15.143 1.00 87.44 238 CYS A C 1
ATOM 1970 O O . CYS A 1 238 ? 18.705 -13.793 -16.215 1.00 87.44 238 CYS A O 1
ATOM 1972 N N . PRO A 1 239 ? 18.604 -14.968 -14.293 1.00 85.00 239 PRO A N 1
ATOM 1973 C CA . PRO A 1 239 ? 17.316 -15.601 -14.588 1.00 85.00 239 PRO A CA 1
ATOM 1974 C C . PRO A 1 239 ? 16.189 -14.601 -14.878 1.00 85.00 239 PRO A C 1
ATOM 1976 O O . PRO A 1 239 ? 15.285 -14.898 -15.658 1.00 85.00 239 PRO A O 1
ATOM 1979 N N . GLN A 1 240 ? 16.262 -13.398 -14.302 1.00 83.12 240 GLN A N 1
ATOM 1980 C CA . GLN A 1 240 ? 15.280 -12.329 -14.492 1.00 83.12 240 GLN A CA 1
ATOM 1981 C C . GLN A 1 240 ? 15.159 -11.845 -15.947 1.00 83.12 240 GLN A C 1
ATOM 1983 O O . GLN A 1 240 ? 14.113 -11.328 -16.328 1.00 83.12 240 GLN A O 1
ATOM 1988 N N . PHE A 1 241 ? 16.189 -12.051 -16.776 1.00 80.75 241 PHE A N 1
ATOM 1989 C CA . PHE A 1 241 ? 16.187 -11.681 -18.198 1.00 80.75 241 PHE A CA 1
ATOM 1990 C C . PHE A 1 241 ? 16.083 -12.896 -19.131 1.00 80.75 241 PHE A C 1
ATOM 1992 O O . PHE A 1 241 ? 16.322 -12.797 -20.337 1.00 80.75 241 PHE A O 1
ATOM 1999 N N . ARG A 1 242 ? 15.720 -14.070 -18.592 1.00 80.38 242 ARG A N 1
ATOM 2000 C CA . ARG A 1 242 ? 15.650 -15.332 -19.345 1.00 80.38 242 ARG A CA 1
ATOM 2001 C C . ARG A 1 242 ? 14.805 -15.212 -20.612 1.00 80.38 242 ARG A C 1
ATOM 2003 O O . ARG A 1 242 ? 15.194 -15.752 -21.642 1.00 80.38 242 ARG A O 1
ATOM 2010 N N . ARG A 1 243 ? 13.675 -14.500 -20.556 1.00 74.69 243 ARG A N 1
ATOM 2011 C CA . ARG A 1 243 ? 12.784 -14.325 -21.716 1.00 74.69 243 ARG A CA 1
ATOM 2012 C C . ARG A 1 243 ? 13.490 -13.581 -22.854 1.00 74.69 243 ARG A C 1
ATOM 2014 O O . ARG A 1 243 ? 13.479 -14.061 -23.983 1.00 74.69 243 ARG A O 1
ATOM 2021 N N . GLN A 1 244 ? 14.173 -12.480 -22.546 1.00 78.06 244 GLN A N 1
ATOM 2022 C CA . GLN A 1 244 ? 14.946 -11.696 -23.511 1.00 78.06 244 GLN A CA 1
ATOM 2023 C C . GLN A 1 244 ? 16.123 -12.504 -24.078 1.00 78.06 244 GLN A C 1
ATOM 2025 O O . GLN A 1 244 ? 16.401 -12.441 -25.274 1.00 78.06 244 GLN A O 1
ATOM 2030 N N . PHE A 1 245 ? 16.795 -13.306 -23.247 1.00 85.00 245 PHE A N 1
ATOM 2031 C CA . PHE A 1 245 ? 17.918 -14.131 -23.696 1.00 85.00 245 PHE A CA 1
ATOM 2032 C C . PHE A 1 245 ? 17.505 -15.266 -24.632 1.00 85.00 245 PHE A C 1
ATOM 2034 O O . PHE A 1 245 ? 18.164 -15.450 -25.654 1.00 85.00 245 PHE A O 1
ATOM 2041 N N . VAL A 1 246 ? 16.407 -15.978 -24.342 1.00 81.56 246 VAL A N 1
ATOM 2042 C CA . VAL A 1 246 ? 15.865 -17.015 -25.245 1.00 81.56 246 VAL A CA 1
ATOM 2043 C C . VAL A 1 246 ? 15.569 -16.417 -26.622 1.00 81.56 246 VAL A C 1
ATOM 2045 O O . VAL A 1 246 ? 15.916 -16.993 -27.648 1.00 81.56 246 VAL A O 1
ATOM 2048 N N . GLN A 1 247 ? 15.020 -15.205 -26.654 1.00 73.06 247 GLN A N 1
ATOM 2049 C CA . GLN A 1 247 ? 14.679 -14.526 -27.902 1.00 73.06 247 GLN A CA 1
ATOM 2050 C C . GLN A 1 247 ? 15.921 -14.128 -28.712 1.00 73.06 247 GLN A C 1
ATOM 2052 O O . GLN A 1 247 ? 15.946 -14.317 -29.926 1.00 73.06 247 GLN A O 1
ATOM 2057 N N . ILE A 1 248 ? 16.978 -13.613 -28.071 1.00 81.06 248 ILE A N 1
ATOM 2058 C CA . ILE A 1 248 ? 18.256 -13.319 -28.751 1.00 81.06 248 ILE A CA 1
ATOM 2059 C C . ILE A 1 248 ? 18.913 -14.614 -29.248 1.00 81.06 248 ILE A C 1
ATOM 2061 O O . ILE A 1 248 ? 19.498 -14.638 -30.333 1.00 81.06 248 ILE A O 1
ATOM 2065 N N . GLN A 1 249 ? 18.778 -15.705 -28.496 1.00 82.25 249 GLN A N 1
ATOM 2066 C CA . GLN A 1 249 ? 19.293 -17.012 -28.889 1.00 82.25 249 GLN A CA 1
ATOM 2067 C C . GLN A 1 249 ? 18.616 -17.534 -30.166 1.00 82.25 249 GLN A C 1
ATOM 2069 O O . GLN A 1 249 ? 19.310 -17.982 -31.081 1.00 82.25 249 GLN A O 1
ATOM 2074 N N . ASP A 1 250 ? 17.295 -17.392 -30.292 1.00 79.75 250 ASP A N 1
ATOM 2075 C CA . ASP A 1 250 ? 16.565 -17.762 -31.512 1.00 79.75 250 ASP A CA 1
ATOM 2076 C C . ASP A 1 250 ? 16.999 -16.925 -32.729 1.00 79.75 250 ASP A C 1
ATOM 2078 O O . ASP A 1 250 ? 17.169 -17.461 -33.830 1.00 79.75 250 ASP A O 1
ATOM 2082 N N . MET A 1 251 ? 17.269 -15.624 -32.544 1.00 76.56 251 MET A N 1
ATOM 2083 C CA . MET A 1 251 ? 17.822 -14.780 -33.615 1.00 76.56 251 MET A CA 1
ATOM 2084 C C . MET A 1 251 ? 19.203 -15.258 -34.066 1.00 76.56 251 MET A C 1
ATOM 2086 O O . MET A 1 251 ? 19.468 -15.341 -35.268 1.00 76.56 251 MET A O 1
ATOM 2090 N N . LEU A 1 252 ? 20.095 -15.543 -33.111 1.00 82.69 252 LEU A N 1
ATOM 2091 C CA . LEU A 1 252 ? 21.451 -16.006 -33.398 1.00 82.69 252 LEU A CA 1
ATOM 2092 C C . LEU A 1 252 ? 21.427 -17.351 -34.115 1.00 82.69 252 LEU A C 1
ATOM 2094 O O . LEU A 1 252 ? 22.169 -17.521 -35.079 1.00 82.69 252 LEU A O 1
ATOM 2098 N N . ARG A 1 253 ? 20.533 -18.263 -33.721 1.00 82.44 253 ARG A N 1
ATOM 2099 C CA . ARG A 1 253 ? 20.340 -19.542 -34.413 1.00 82.44 253 ARG A CA 1
ATOM 2100 C C . ARG A 1 253 ? 19.883 -19.354 -35.851 1.00 82.44 253 ARG A C 1
ATOM 2102 O O . ARG A 1 253 ? 20.474 -19.955 -36.741 1.00 82.44 253 ARG A O 1
ATOM 2109 N N . LYS A 1 254 ? 18.902 -18.482 -36.099 1.00 80.50 254 LYS A N 1
ATOM 2110 C CA . LYS A 1 254 ? 18.432 -18.180 -37.461 1.00 80.50 254 LYS A CA 1
ATOM 2111 C C . LYS A 1 254 ? 19.531 -17.547 -38.327 1.00 80.50 254 LYS A C 1
ATOM 2113 O O . LYS A 1 254 ? 19.731 -17.918 -39.479 1.00 80.50 254 LYS A O 1
ATOM 2118 N N . ARG A 1 255 ? 20.306 -16.622 -37.757 1.00 77.75 255 ARG A N 1
ATOM 2119 C CA . ARG A 1 255 ? 21.478 -16.015 -38.412 1.00 77.75 255 ARG A CA 1
ATOM 2120 C C . ARG A 1 255 ? 22.556 -17.048 -38.725 1.00 77.75 255 ARG A C 1
ATOM 2122 O O . ARG A 1 255 ? 23.139 -17.019 -39.805 1.00 77.75 255 ARG A O 1
ATOM 2129 N N . LEU A 1 256 ? 22.827 -17.943 -37.780 1.00 82.31 256 LEU A N 1
ATOM 2130 C CA . LEU A 1 256 ? 23.802 -19.015 -37.925 1.00 82.31 256 LEU A CA 1
ATOM 2131 C C . LEU A 1 256 ? 23.359 -20.000 -39.013 1.00 82.31 256 LEU A C 1
ATOM 2133 O O . LEU A 1 256 ? 24.170 -20.341 -39.870 1.00 82.31 256 LEU A O 1
ATOM 2137 N N . SER A 1 257 ? 22.079 -20.386 -39.050 1.00 80.94 257 SER A N 1
ATOM 2138 C CA . SER A 1 257 ? 21.538 -21.232 -40.118 1.00 80.94 257 SER A CA 1
ATOM 2139 C C . SER A 1 257 ? 21.631 -20.555 -41.483 1.00 80.94 257 SER A C 1
ATOM 2141 O O . SER A 1 257 ? 22.080 -21.189 -42.432 1.00 80.94 257 SER A O 1
ATOM 2143 N N . ASP A 1 258 ? 21.314 -19.261 -41.585 1.00 77.75 258 ASP A N 1
ATOM 2144 C CA . ASP A 1 258 ? 21.421 -18.509 -42.843 1.00 77.75 258 ASP A CA 1
ATOM 2145 C C . ASP A 1 258 ? 22.877 -18.391 -43.327 1.00 77.75 258 ASP A C 1
ATOM 2147 O O . ASP A 1 258 ? 23.151 -18.443 -44.529 1.00 77.75 258 ASP A O 1
ATOM 2151 N N . GLN A 1 259 ? 23.828 -18.249 -42.398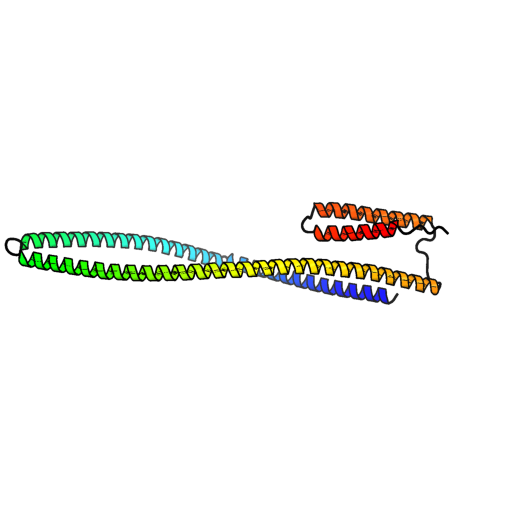 1.00 76.31 259 GLN A N 1
ATOM 2152 C CA . GLN A 1 259 ? 25.260 -18.198 -42.698 1.00 76.31 259 GLN A CA 1
ATOM 2153 C C . GLN A 1 259 ? 25.853 -19.564 -43.034 1.00 76.31 259 GLN A C 1
ATOM 2155 O O . GLN A 1 259 ? 26.861 -19.608 -43.731 1.00 76.31 259 GLN A O 1
ATOM 2160 N N . ILE A 1 260 ? 25.258 -20.668 -42.581 1.00 74.88 260 ILE A N 1
ATOM 2161 C CA . ILE A 1 260 ? 25.664 -22.035 -42.944 1.00 74.88 260 ILE A CA 1
ATOM 2162 C C . ILE A 1 260 ? 25.031 -22.441 -44.286 1.00 74.88 260 ILE A C 1
ATOM 2164 O O . ILE A 1 260 ? 25.710 -23.021 -45.127 1.00 74.88 260 ILE A O 1
ATOM 2168 N N . ALA A 1 261 ? 23.772 -22.068 -44.532 1.00 69.50 261 ALA A N 1
ATOM 2169 C CA . ALA A 1 261 ? 22.997 -22.478 -45.704 1.00 69.50 261 ALA A CA 1
ATOM 2170 C C . ALA A 1 261 ? 23.395 -21.793 -47.026 1.00 69.50 261 ALA A C 1
ATOM 2172 O O . ALA A 1 261 ? 23.034 -22.289 -48.090 1.00 69.50 261 ALA A O 1
ATOM 2173 N N . ARG A 1 262 ? 24.127 -20.668 -47.010 1.00 61.75 262 ARG A N 1
ATOM 2174 C CA . ARG A 1 262 ? 24.636 -20.044 -48.248 1.00 61.75 262 ARG A CA 1
ATOM 2175 C C . ARG A 1 262 ? 25.749 -20.921 -48.844 1.00 61.75 262 ARG A C 1
ATOM 2177 O O . ARG A 1 262 ? 26.810 -21.011 -48.230 1.00 61.75 262 ARG A O 1
ATOM 2184 N N . PRO A 1 263 ? 25.591 -21.563 -50.012 1.00 50.84 263 PRO A N 1
ATOM 2185 C CA . PRO A 1 263 ? 26.699 -22.305 -50.596 1.00 50.84 263 PRO A CA 1
ATOM 2186 C C . PRO A 1 263 ? 27.844 -21.334 -50.892 1.00 50.84 263 PRO A C 1
ATOM 2188 O O . PRO A 1 263 ? 27.613 -20.204 -51.328 1.00 50.84 263 PRO A O 1
ATOM 2191 N N . SER A 1 264 ? 29.078 -21.763 -50.633 1.00 48.66 264 SER A N 1
ATOM 2192 C CA . SER A 1 264 ? 30.258 -21.140 -51.228 1.00 48.66 264 SER A CA 1
ATOM 2193 C C . SER A 1 264 ? 30.068 -21.253 -52.736 1.00 48.66 264 SER A C 1
ATOM 2195 O O . SER A 1 264 ? 30.199 -22.340 -53.289 1.00 48.66 264 SER A O 1
ATOM 2197 N N . SER A 1 265 ? 29.637 -20.180 -53.394 1.00 42.16 265 SER A N 1
ATOM 2198 C CA . SER A 1 265 ? 29.526 -20.155 -54.847 1.00 42.16 265 SER A CA 1
ATOM 2199 C C . SER A 1 265 ? 30.941 -20.175 -55.417 1.00 42.16 265 SER A C 1
ATOM 2201 O O . SER A 1 265 ? 31.547 -19.129 -55.641 1.00 42.16 265 SER A O 1
ATOM 2203 N N . SER A 1 266 ? 31.483 -21.382 -55.558 1.00 41.75 266 SER A N 1
ATOM 2204 C CA . SER A 1 266 ? 32.603 -21.696 -56.427 1.00 41.75 266 SER A CA 1
ATOM 2205 C C . SER A 1 266 ? 32.056 -21.799 -57.844 1.00 41.75 266 SER A C 1
ATOM 2207 O O . SER A 1 266 ? 31.446 -22.810 -58.184 1.00 41.75 266 SER A O 1
ATOM 2209 N N . GLN A 1 267 ? 32.226 -20.727 -58.614 1.00 32.09 267 GLN A N 1
ATOM 2210 C CA . GLN A 1 267 ? 32.536 -20.703 -60.048 1.00 32.09 267 GLN A CA 1
ATOM 2211 C C . GLN A 1 267 ? 32.823 -19.258 -60.459 1.00 32.09 267 GLN A C 1
ATOM 2213 O O . GLN A 1 267 ? 32.034 -18.365 -60.073 1.00 32.09 267 GLN A O 1
#

InterPro domains:
  IPR037386 Coiled-coil domain-containing protein 40 [PTHR16275] (1-259)

Radius of gyration: 45.99 Å; chains: 1; bounding box: 86×46×131 Å

Foldseek 3Di:
DVVVVVVVVVVVVVVVVVVVVVVVVVVVVVVVVVVVVVVVCVCVDPVNVVVVVVVVVVVVVVVVVVVVVVVVVVVVVVVVVVVVVVVVVVVVVVVVVVVVDDDPPVVVVVVVVVVVVVVVVVVVVVVVVVVVVVVVVVVVVVVVVVVVVVVVVVVVVVVVVVVVVVVVVVVVVVVLVVVVVVVVVVVVVVVVVQVVCVVVVNHDDPQPDLVSVVVVLVVVLVVLVVVLVVLVVCCVVCVVCVVVSVSVNVVSVVVNCVSVPDDSPDD

Sequence (267 aa):
MEGQLADIRIERENLLANLVEAEKQIMFWERKIQLAKEMKSAVDSETGQGEIRAMKSEIHRMQVRYEQLLRQQEKLIRDMETSVSRRETILTRGEFQQKLPQNKAIMQSTVQKKITDLQRKIRETTQQAGELEQQLEEYKMDQQEHVARMTELGGQRDQSTNENSKLDDRIIELSLQKNMMLITLTEKQLRAKYYEQIKEGKYIKVHQTPDALSNARENQINRLRYFETILHGLSERCPQFRRQFVQIQDMLRKRLSDQIARPSSSQ

pLDDT: mean 88.48, std 11.93, range [32.09, 98.38]